Protein AF-A0AAD9NU02-F1 (afdb_monomer)

Foldseek 3Di:
DDDDDDDDDDPDDDDDDDDDDPDPPPPDDDDDDDDPPVQLVVLVVVCVVVVDNVSNVVVVVQVVVQVVQVVVVHDGDDDDDDDPPPPVQDPVRVVVVVVVVVVVVVVVVVVVVVVVVVVVVVVVVVVVVVVVVVVVVVVVVVVVVVVVVVVVVVVVVVVCPPPPDDDDDDDDDDDDDDDD

Mean predicted aligned error: 19.7 Å

Organism: Ridgeia piscesae (NCBI:txid27915)

pLDDT: mean 77.01, std 21.04, range [38.38, 98.69]

Structure (mmCIF, N/CA/C/O backbone):
data_AF-A0AAD9NU02-F1
#
_entry.id   AF-A0AAD9NU02-F1
#
loop_
_atom_site.group_PDB
_atom_site.id
_atom_site.type_symbol
_atom_site.label_atom_id
_atom_site.label_alt_id
_atom_site.label_comp_id
_atom_site.label_asym_id
_atom_site.label_entity_id
_atom_site.label_seq_id
_atom_site.pdbx_PDB_ins_code
_atom_site.Cartn_x
_atom_site.Cartn_y
_atom_site.Cartn_z
_atom_site.occupancy
_atom_site.B_iso_or_equiv
_atom_site.auth_seq_id
_atom_site.auth_comp_id
_atom_site.auth_asym_id
_atom_site.auth_atom_id
_atom_site.pdbx_PDB_model_num
ATOM 1 N N . MET A 1 1 ? -16.991 8.300 -16.021 1.00 41.41 1 MET A N 1
ATOM 2 C CA . MET A 1 1 ? -16.463 7.025 -16.552 1.00 41.41 1 MET A CA 1
ATOM 3 C C . MET A 1 1 ? -15.824 6.277 -15.395 1.00 41.41 1 MET A C 1
ATOM 5 O O . MET A 1 1 ? -14.759 6.660 -14.937 1.00 41.41 1 MET A O 1
ATOM 9 N N . THR A 1 2 ? -16.544 5.310 -14.834 1.00 51.12 2 THR A N 1
ATOM 10 C CA . THR A 1 2 ? -16.116 4.465 -13.713 1.00 51.12 2 THR A CA 1
ATOM 11 C C . THR A 1 2 ? -15.284 3.301 -14.244 1.00 51.12 2 THR A C 1
ATOM 13 O O . THR A 1 2 ? -15.766 2.573 -15.110 1.00 51.12 2 THR A O 1
ATOM 16 N N . ARG A 1 3 ? -14.073 3.087 -13.724 1.00 46.34 3 ARG A N 1
ATOM 17 C CA . ARG A 1 3 ? -13.358 1.816 -13.900 1.00 46.34 3 ARG A CA 1
ATOM 18 C C . ARG A 1 3 ? -13.084 1.198 -12.538 1.00 46.34 3 ARG A C 1
ATOM 20 O O . ARG A 1 3 ? -12.244 1.655 -11.773 1.00 46.34 3 ARG A O 1
ATOM 27 N N . SER A 1 4 ? -13.920 0.213 -12.243 1.00 46.41 4 SER A N 1
ATOM 28 C CA . SER A 1 4 ? -13.813 -0.727 -11.143 1.00 46.41 4 SER A CA 1
ATOM 29 C C . SER A 1 4 ? -12.949 -1.892 -11.607 1.00 46.41 4 SER A C 1
ATOM 31 O O . SER A 1 4 ? -13.412 -2.669 -12.433 1.00 46.41 4 SER A O 1
ATOM 33 N N . ASP A 1 5 ? -11.753 -2.050 -11.048 1.00 49.41 5 ASP A N 1
ATOM 34 C CA . ASP A 1 5 ? -10.953 -3.260 -11.250 1.00 49.41 5 ASP A CA 1
ATOM 35 C C . ASP A 1 5 ? -10.937 -4.060 -9.947 1.00 49.41 5 ASP A C 1
ATOM 37 O O . ASP A 1 5 ? -10.098 -3.887 -9.064 1.00 49.41 5 ASP A O 1
ATOM 41 N N . ASN A 1 6 ? -11.945 -4.921 -9.818 1.00 50.88 6 ASN A N 1
ATOM 42 C CA . ASN A 1 6 ? -12.103 -5.862 -8.719 1.00 50.88 6 ASN A CA 1
ATOM 43 C C . ASN A 1 6 ? -11.302 -7.128 -9.069 1.00 50.88 6 ASN A C 1
ATOM 45 O O . ASN A 1 6 ? -11.782 -7.982 -9.814 1.00 50.88 6 ASN A O 1
ATOM 49 N N . ARG A 1 7 ? -10.056 -7.244 -8.590 1.00 53.56 7 ARG A N 1
ATOM 50 C CA . ARG A 1 7 ? -9.269 -8.477 -8.762 1.00 53.56 7 ARG A CA 1
ATOM 51 C C . ARG A 1 7 ? -9.708 -9.509 -7.724 1.00 53.56 7 ARG A C 1
ATOM 53 O O . ARG A 1 7 ? -9.378 -9.399 -6.546 1.00 53.56 7 ARG A O 1
ATOM 60 N N . THR A 1 8 ? -10.470 -10.493 -8.188 1.00 53.56 8 THR A N 1
ATOM 61 C CA . THR A 1 8 ? -10.835 -11.720 -7.471 1.00 53.56 8 THR A CA 1
ATOM 62 C C . THR A 1 8 ? -9.570 -12.446 -7.010 1.00 53.56 8 THR A C 1
ATOM 64 O O . THR A 1 8 ? -8.709 -12.765 -7.825 1.00 53.56 8 THR A O 1
ATOM 67 N N . ILE A 1 9 ? -9.438 -12.686 -5.704 1.00 50.09 9 ILE A N 1
ATOM 68 C CA . ILE A 1 9 ? -8.360 -13.511 -5.148 1.00 50.09 9 ILE A CA 1
ATOM 69 C C . ILE A 1 9 ? -8.818 -14.969 -5.226 1.00 50.09 9 ILE A C 1
ATOM 71 O O . ILE A 1 9 ? -9.724 -15.377 -4.498 1.00 50.09 9 ILE A O 1
ATOM 75 N N . ASP A 1 10 ? -8.201 -15.743 -6.118 1.00 46.47 10 ASP A N 1
ATOM 76 C CA . ASP A 1 10 ? -8.411 -17.186 -6.215 1.00 46.47 10 ASP A CA 1
ATOM 77 C C . ASP A 1 10 ? -7.810 -17.895 -4.994 1.00 46.47 10 ASP A C 1
ATOM 79 O O . ASP A 1 10 ? -6.597 -18.044 -4.849 1.00 46.47 10 ASP A O 1
ATOM 83 N N . HIS A 1 11 ? -8.682 -18.367 -4.106 1.00 44.84 11 HIS A N 1
ATOM 84 C CA . HIS A 1 11 ? -8.329 -19.276 -3.021 1.00 44.84 11 HIS A CA 1
ATOM 85 C C . HIS A 1 11 ? -8.358 -20.719 -3.526 1.00 44.84 11 HIS A C 1
ATOM 87 O O . HIS A 1 11 ? -9.293 -21.470 -3.244 1.00 44.84 11 HIS A O 1
ATOM 93 N N . ARG A 1 12 ? -7.336 -21.138 -4.275 1.00 51.84 12 ARG A N 1
ATOM 94 C CA . ARG A 1 12 ? -7.147 -22.561 -4.562 1.00 51.84 12 ARG A CA 1
ATOM 95 C C . ARG A 1 12 ? -5.692 -22.968 -4.402 1.00 51.84 12 ARG A C 1
ATOM 97 O O . ARG A 1 12 ? -4.798 -22.340 -4.949 1.00 51.84 12 ARG A O 1
ATOM 104 N N . SER A 1 13 ? -5.529 -24.095 -3.714 1.00 46.97 13 SER A N 1
ATOM 105 C CA . SER A 1 13 ? -4.309 -24.887 -3.558 1.00 46.97 13 SER A CA 1
ATOM 106 C C . SER A 1 13 ? -3.450 -24.575 -2.330 1.00 46.97 13 SER A C 1
ATOM 108 O O . SER A 1 13 ? -2.435 -23.893 -2.401 1.00 46.97 13 SER A O 1
ATOM 110 N N . ILE A 1 14 ? -3.837 -25.170 -1.199 1.00 46.00 14 ILE A N 1
ATOM 111 C CA . ILE A 1 14 ? -2.867 -25.734 -0.254 1.00 46.00 14 ILE A CA 1
ATOM 112 C C . ILE A 1 14 ? -3.375 -27.138 0.083 1.00 46.00 14 ILE A C 1
ATOM 114 O O . ILE A 1 14 ? -4.104 -27.341 1.051 1.00 46.00 14 ILE A O 1
ATOM 118 N N . ALA A 1 15 ? -3.081 -28.087 -0.801 1.00 41.94 15 ALA A N 1
ATOM 119 C CA . ALA A 1 15 ? -3.119 -29.501 -0.471 1.00 41.94 15 ALA A CA 1
ATOM 120 C C . ALA A 1 15 ? -1.699 -29.924 -0.075 1.00 41.94 15 ALA A C 1
ATOM 122 O O . ALA A 1 15 ? -0.755 -29.529 -0.754 1.00 41.94 15 ALA A O 1
ATOM 123 N N . GLU A 1 16 ? -1.622 -30.746 0.981 1.00 43.62 16 GLU A N 1
ATOM 124 C CA . GLU A 1 16 ? -0.525 -31.681 1.294 1.00 43.62 16 GLU A CA 1
ATOM 125 C C . GLU A 1 16 ? 0.775 -31.040 1.833 1.00 43.62 16 GLU A C 1
ATOM 127 O O . GLU A 1 16 ? 1.305 -30.095 1.274 1.00 43.62 16 GLU A O 1
ATOM 132 N N . THR A 1 17 ? 1.379 -31.436 2.955 1.00 48.28 17 THR A N 1
ATOM 133 C CA . THR A 1 17 ? 1.273 -32.599 3.851 1.00 48.28 17 THR A CA 1
ATOM 134 C C . THR A 1 17 ? 1.882 -32.216 5.203 1.00 48.28 17 THR A C 1
ATOM 136 O O . THR A 1 17 ? 2.882 -31.500 5.248 1.00 48.28 17 THR A O 1
ATOM 139 N N . GLY A 1 18 ? 1.350 -32.747 6.301 1.00 38.81 18 GLY A N 1
ATOM 140 C CA . GLY A 1 18 ? 1.992 -32.642 7.608 1.00 38.81 18 GLY A CA 1
ATOM 141 C C . GLY A 1 18 ? 1.170 -33.335 8.680 1.00 38.81 18 GLY A C 1
ATOM 142 O O . GLY A 1 18 ? 0.299 -32.715 9.277 1.00 38.81 18 GLY A O 1
ATOM 143 N N . ASP A 1 19 ? 1.433 -34.627 8.849 1.00 43.66 19 ASP A N 1
ATOM 144 C CA . ASP A 1 19 ? 1.020 -35.533 9.924 1.00 43.66 19 ASP A CA 1
ATOM 145 C C . ASP A 1 19 ? 0.442 -34.858 11.182 1.00 43.66 19 ASP A C 1
ATOM 147 O O . ASP A 1 19 ? 1.150 -34.537 12.139 1.00 43.66 19 ASP A O 1
ATOM 151 N N . ILE A 1 20 ? -0.883 -34.695 11.226 1.00 45.12 20 ILE A N 1
ATOM 152 C CA . ILE A 1 20 ? -1.596 -34.432 12.477 1.00 45.12 20 ILE A CA 1
ATOM 153 C C . ILE A 1 20 ? -2.169 -35.765 12.921 1.00 45.12 20 ILE A C 1
ATOM 155 O O . ILE A 1 20 ? -3.187 -36.218 12.405 1.00 45.12 20 ILE A O 1
ATOM 159 N N . ALA A 1 21 ? -1.478 -36.383 13.879 1.00 38.47 21 ALA A N 1
ATOM 160 C CA . ALA A 1 21 ? -1.897 -37.585 14.577 1.00 38.47 21 ALA A CA 1
ATOM 161 C C . ALA A 1 21 ? -3.405 -37.551 14.889 1.00 38.47 21 ALA A C 1
ATOM 163 O O . ALA A 1 21 ? -3.883 -36.857 15.793 1.00 38.47 21 ALA A O 1
ATOM 164 N N . THR A 1 22 ? -4.155 -38.322 14.110 1.00 50.72 22 THR A N 1
ATOM 165 C CA . THR A 1 22 ? -5.550 -38.659 14.348 1.00 50.72 22 THR A CA 1
ATOM 166 C C . THR A 1 22 ? -5.623 -39.531 15.594 1.00 50.72 22 THR A C 1
ATOM 168 O O . THR A 1 22 ? -5.359 -40.724 15.524 1.00 50.72 22 THR A O 1
ATOM 171 N N . SER A 1 23 ? -5.921 -38.931 16.743 1.00 46.53 23 SER A N 1
ATOM 172 C CA . SER A 1 23 ? -6.768 -39.501 17.806 1.00 46.53 23 SER A CA 1
ATOM 173 C C . SER A 1 23 ? -6.650 -38.615 19.050 1.00 46.53 23 SER A C 1
ATOM 175 O O . SER A 1 23 ? -5.850 -38.835 19.958 1.00 46.53 23 SER A O 1
ATOM 177 N N . ARG A 1 24 ? -7.431 -37.531 19.079 1.00 44.41 24 ARG A N 1
ATOM 178 C CA . ARG A 1 24 ? -7.738 -36.801 20.325 1.00 44.41 24 ARG A CA 1
ATOM 179 C C . ARG A 1 24 ? -9.247 -36.694 20.578 1.00 44.41 24 ARG A C 1
ATOM 181 O O . ARG A 1 24 ? -9.653 -36.179 21.616 1.00 44.41 24 ARG A O 1
ATOM 188 N N . TYR A 1 25 ? -10.067 -37.192 19.651 1.00 40.50 25 TYR A N 1
ATOM 189 C CA . TYR A 1 25 ? -11.526 -37.164 19.752 1.00 40.50 25 TYR A CA 1
ATOM 190 C C . TYR A 1 25 ? -12.135 -38.471 20.273 1.00 40.50 25 TYR A C 1
ATOM 192 O O . TYR A 1 25 ? -13.297 -38.461 20.662 1.00 40.50 25 TYR A O 1
ATOM 200 N N . ASP A 1 26 ? -11.346 -39.534 20.449 1.00 44.22 26 ASP A N 1
ATOM 201 C CA . ASP A 1 26 ? -11.793 -40.761 21.123 1.00 44.22 26 ASP A CA 1
ATOM 202 C C . ASP A 1 26 ? -11.611 -40.661 22.642 1.00 44.22 26 ASP A C 1
ATOM 204 O O . ASP A 1 26 ? -10.984 -41.503 23.285 1.00 44.22 26 ASP A O 1
ATOM 208 N N . ARG A 1 27 ? -12.139 -39.592 23.248 1.00 46.38 27 ARG A N 1
ATOM 209 C CA . ARG A 1 27 ? -12.317 -39.563 24.702 1.00 46.38 27 ARG A CA 1
ATOM 210 C C . ARG A 1 27 ? -13.761 -39.971 24.993 1.00 46.38 27 ARG A C 1
ATOM 212 O O . ARG A 1 27 ? -14.657 -39.211 24.628 1.00 46.38 27 ARG A O 1
ATOM 219 N N . PRO A 1 28 ? -14.011 -41.132 25.627 1.00 41.56 28 PRO A N 1
ATOM 220 C CA . PRO A 1 28 ? -15.365 -41.613 25.861 1.00 41.56 28 PRO A CA 1
ATOM 221 C C . PRO A 1 28 ? -16.140 -40.580 26.680 1.00 41.56 28 PRO A C 1
ATOM 223 O O . PRO A 1 28 ? -15.694 -40.144 27.747 1.00 41.56 28 PRO A O 1
ATOM 226 N N . MET A 1 29 ? -17.282 -40.157 26.135 1.00 40.91 29 MET A N 1
ATOM 227 C CA . MET A 1 29 ? -18.234 -39.282 26.805 1.00 40.91 29 MET A CA 1
ATOM 228 C C . MET A 1 29 ? -18.724 -40.006 28.054 1.00 40.91 29 MET A C 1
ATOM 230 O O . MET A 1 29 ? -19.550 -40.913 27.978 1.00 40.91 29 MET A O 1
ATOM 234 N N . ALA A 1 30 ? -18.171 -39.627 29.206 1.00 40.62 30 ALA A N 1
ATOM 235 C CA . ALA A 1 30 ? -18.697 -40.046 30.489 1.00 40.62 30 ALA A CA 1
ATOM 236 C C . ALA A 1 30 ? -20.182 -39.668 30.529 1.00 40.62 30 ALA A C 1
ATOM 238 O O . ALA A 1 30 ? -20.551 -38.510 30.328 1.00 40.62 30 ALA A O 1
ATOM 239 N N . SER A 1 31 ? -21.009 -40.685 30.736 1.00 43.72 31 SER A N 1
ATOM 240 C CA . SER A 1 31 ? -22.457 -40.641 30.861 1.00 43.72 31 SER A CA 1
ATOM 241 C C . SER A 1 31 ? -22.900 -39.561 31.852 1.00 43.72 31 SER A C 1
ATOM 243 O O . SER A 1 31 ? -22.919 -39.778 33.062 1.00 43.72 31 SER A O 1
ATOM 245 N N . GLY A 1 32 ? -23.260 -38.391 31.331 1.00 39.59 32 GLY A N 1
ATOM 246 C CA . GLY A 1 32 ? -23.859 -37.295 32.078 1.00 39.59 32 GLY A CA 1
ATOM 247 C C . GLY A 1 32 ? -25.094 -36.812 31.335 1.00 39.59 32 GLY A C 1
ATOM 248 O O . GLY A 1 32 ? -24.966 -36.102 30.348 1.00 39.59 32 GLY A O 1
ATOM 249 N N . SER A 1 33 ? -26.263 -37.277 31.786 1.00 38.38 33 SER A N 1
ATOM 250 C CA . SER A 1 33 ? -27.626 -36.804 31.483 1.00 38.38 33 SER A CA 1
ATOM 251 C C . SER A 1 33 ? -27.729 -35.730 30.384 1.00 38.38 33 SER A C 1
ATOM 253 O O . SER A 1 33 ? -27.577 -34.536 30.639 1.00 38.38 33 SER A O 1
ATOM 255 N N . GLY A 1 34 ? -28.025 -36.168 29.159 1.00 42.84 34 GLY A N 1
ATOM 256 C CA . GLY A 1 34 ? -28.280 -35.309 28.005 1.00 42.84 34 GLY A CA 1
ATOM 257 C C . GLY A 1 34 ? -29.574 -34.508 28.136 1.00 42.84 34 GLY A C 1
ATOM 258 O O . GLY A 1 34 ? -30.584 -34.844 27.524 1.00 42.84 34 GLY A O 1
ATOM 259 N N . ARG A 1 35 ? -29.541 -33.414 28.896 1.00 51.88 35 ARG A N 1
ATOM 260 C CA . ARG A 1 35 ? -30.442 -32.282 28.670 1.00 51.88 35 ARG A CA 1
ATOM 261 C C . ARG A 1 35 ? -29.693 -31.286 27.797 1.00 51.88 35 ARG A C 1
ATOM 263 O O . ARG A 1 35 ? -28.815 -30.589 28.290 1.00 51.88 35 ARG A O 1
ATOM 270 N N . MET A 1 36 ? -30.021 -31.238 26.505 1.00 53.78 36 MET A N 1
ATOM 271 C CA . MET A 1 36 ? -29.683 -30.065 25.695 1.00 53.78 36 MET A CA 1
ATOM 272 C C . MET A 1 36 ? -30.220 -28.842 26.443 1.00 53.78 36 MET A C 1
ATOM 274 O O . MET A 1 36 ? -31.396 -28.831 26.815 1.00 53.78 36 MET A O 1
ATOM 278 N N . ASP A 1 37 ? -29.358 -27.867 26.740 1.00 69.56 37 ASP A N 1
ATOM 279 C CA . ASP A 1 37 ? -29.777 -26.651 27.434 1.00 69.56 37 ASP A CA 1
ATOM 280 C C . ASP A 1 37 ? -30.891 -26.003 26.600 1.00 69.56 37 ASP A C 1
ATOM 282 O O . ASP A 1 37 ? -30.697 -25.681 25.424 1.00 69.56 37 ASP A O 1
ATOM 286 N N . ALA A 1 38 ? -32.082 -25.855 27.185 1.00 79.56 38 ALA A N 1
ATOM 287 C CA . ALA A 1 38 ? -33.247 -25.304 26.501 1.00 79.56 38 ALA A CA 1
ATOM 288 C C . ALA A 1 38 ? -32.949 -23.924 25.886 1.00 79.56 38 ALA A C 1
ATOM 290 O O . ALA A 1 38 ? -33.536 -23.559 24.866 1.00 79.56 38 ALA A O 1
ATOM 291 N N . LYS A 1 39 ? -31.993 -23.179 26.459 1.00 82.75 39 LYS A N 1
ATOM 292 C CA . LYS A 1 39 ? -31.520 -21.901 25.917 1.00 82.75 39 LYS A CA 1
ATOM 293 C C . LYS A 1 39 ? -30.720 -22.062 24.634 1.00 82.75 39 LYS A C 1
ATOM 295 O O . LYS A 1 39 ? -30.921 -21.279 23.711 1.00 82.75 39 LYS A O 1
ATOM 300 N N . LEU A 1 40 ? -29.864 -23.078 24.548 1.00 87.06 40 LEU A N 1
ATOM 301 C CA . LEU A 1 40 ? -29.097 -23.373 23.340 1.00 87.06 40 LEU A CA 1
ATOM 302 C C . LEU A 1 40 ? -30.024 -23.823 22.203 1.00 87.06 40 LEU A C 1
ATOM 304 O O . LEU A 1 40 ? -29.892 -23.348 21.077 1.00 87.06 40 LEU A O 1
ATOM 308 N N . ALA A 1 41 ? -31.019 -24.662 22.509 1.00 85.88 41 ALA A N 1
ATOM 309 C CA . ALA A 1 41 ? -32.034 -25.074 21.539 1.00 85.88 41 ALA A CA 1
ATOM 310 C C . ALA A 1 41 ? -32.861 -23.879 21.029 1.00 85.88 41 ALA A C 1
ATOM 312 O O . ALA A 1 41 ? -33.047 -23.711 19.825 1.00 85.88 41 ALA A O 1
ATOM 313 N N . TYR A 1 42 ? -33.302 -23.002 21.935 1.00 87.38 42 TYR A N 1
ATOM 314 C CA . TYR A 1 42 ? -34.009 -21.772 21.576 1.00 87.38 42 TYR A CA 1
ATOM 315 C C . TYR A 1 42 ? -33.143 -20.822 20.730 1.00 87.38 42 TYR A C 1
ATOM 317 O O . TYR A 1 42 ? -33.604 -20.288 19.719 1.00 87.38 42 TYR A O 1
ATOM 325 N N . ALA A 1 43 ? -31.871 -20.644 21.096 1.00 88.38 43 ALA A N 1
ATOM 326 C CA . ALA A 1 43 ? -30.915 -19.850 20.331 1.00 88.38 43 ALA A CA 1
ATOM 327 C C . ALA A 1 43 ? -30.691 -20.416 18.921 1.00 88.38 43 ALA A C 1
ATOM 329 O O . ALA A 1 43 ? -30.568 -19.641 17.972 1.00 88.38 43 ALA A O 1
ATOM 330 N N . ALA A 1 44 ? -30.687 -21.745 18.774 1.00 89.00 44 ALA A N 1
ATOM 331 C CA . ALA A 1 44 ? -30.555 -22.412 17.485 1.00 89.00 44 ALA A CA 1
ATOM 332 C C . ALA A 1 44 ? -31.757 -22.158 16.571 1.00 89.00 44 ALA A C 1
ATOM 334 O O . ALA A 1 44 ? -31.578 -21.752 15.424 1.00 89.00 44 ALA A O 1
ATOM 335 N N . VAL A 1 45 ? -32.977 -22.310 17.095 1.00 90.00 45 VAL A N 1
ATOM 336 C CA . VAL A 1 45 ? -34.210 -22.013 16.347 1.00 90.00 45 VAL A CA 1
ATOM 337 C C . VAL A 1 45 ? -34.224 -20.558 15.875 1.00 90.00 45 VAL A C 1
ATOM 339 O O . VAL A 1 45 ? -34.517 -20.285 14.713 1.00 90.00 45 VAL A O 1
ATOM 342 N N . ARG A 1 46 ? -33.839 -19.621 16.746 1.00 89.00 46 ARG A N 1
ATOM 343 C CA . ARG A 1 46 ? -33.805 -18.196 16.408 1.00 89.00 46 ARG A CA 1
ATOM 344 C C . ARG A 1 46 ? -32.735 -17.849 15.373 1.00 89.00 46 ARG A C 1
ATOM 346 O O . ARG A 1 46 ? -32.990 -17.057 14.474 1.00 89.00 46 ARG A O 1
ATOM 353 N N . ALA A 1 47 ? -31.548 -18.439 15.468 1.00 91.06 47 ALA A N 1
ATOM 354 C CA . ALA A 1 47 ? -30.481 -18.200 14.499 1.00 91.06 47 ALA A CA 1
ATOM 355 C C . ALA A 1 47 ? -30.834 -18.712 13.095 1.00 91.06 47 ALA A C 1
ATOM 357 O O . ALA A 1 47 ? -30.436 -18.091 12.113 1.00 91.06 47 ALA A O 1
ATOM 358 N N . LEU A 1 48 ? -31.605 -19.803 12.999 1.00 89.00 48 LEU A N 1
ATOM 359 C CA . LEU A 1 48 ? -32.141 -20.291 11.725 1.00 89.00 48 LEU A CA 1
ATOM 360 C C . LEU A 1 48 ? -33.176 -19.330 11.122 1.00 89.00 48 LEU A C 1
ATOM 362 O O . LEU A 1 48 ? -33.228 -19.193 9.905 1.00 89.00 48 LEU A O 1
ATOM 366 N N . GLN A 1 49 ? -33.975 -18.657 11.956 1.00 89.94 49 GLN A N 1
ATOM 367 C CA . GLN A 1 49 ? -34.964 -17.667 11.510 1.00 89.94 49 GLN A CA 1
ATOM 368 C C . GLN A 1 49 ? -34.315 -16.339 11.095 1.00 89.94 49 GLN A C 1
ATOM 370 O O . GLN A 1 49 ? -34.600 -15.822 10.019 1.00 89.94 49 GLN A O 1
ATOM 375 N N . ASP A 1 50 ? -33.428 -15.802 11.935 1.00 89.69 50 ASP A N 1
ATOM 376 C CA . ASP A 1 50 ? -32.863 -14.456 11.783 1.00 89.69 50 ASP A CA 1
ATOM 377 C C . ASP A 1 50 ? -31.571 -14.438 10.932 1.00 89.69 50 ASP A C 1
ATOM 379 O O . ASP A 1 50 ? -31.027 -13.370 10.649 1.00 89.69 50 ASP A O 1
ATOM 383 N N . GLY A 1 51 ? -31.003 -15.607 10.599 1.00 89.75 51 GLY A N 1
ATOM 384 C CA . GLY A 1 51 ? -29.682 -15.739 9.959 1.00 89.75 51 GLY A CA 1
ATOM 385 C C . GLY A 1 51 ? -28.513 -15.260 10.834 1.00 89.75 51 GLY A C 1
ATOM 386 O O . GLY A 1 51 ? -27.372 -15.173 10.382 1.00 89.75 51 GLY A O 1
ATOM 387 N N . ASN A 1 52 ? -28.783 -14.925 12.098 1.00 91.00 52 ASN A N 1
ATOM 388 C CA . ASN A 1 52 ? -27.813 -14.381 13.035 1.00 91.00 52 ASN A CA 1
ATOM 389 C C . ASN A 1 52 ? -27.335 -15.462 14.007 1.00 91.00 52 ASN A C 1
ATOM 391 O O . ASN A 1 52 ? -28.063 -15.865 14.911 1.00 91.00 52 ASN A O 1
ATOM 395 N N . LEU A 1 53 ? -26.074 -15.873 13.867 1.00 91.69 53 LEU A N 1
ATOM 396 C CA . LEU A 1 53 ? -25.472 -16.948 14.660 1.00 91.69 53 LEU A CA 1
ATOM 397 C C . LEU A 1 53 ? -25.038 -16.525 16.077 1.00 91.69 53 LEU A C 1
ATOM 399 O O . LEU A 1 53 ? -24.751 -17.366 16.929 1.00 91.69 53 LEU A O 1
ATOM 403 N N . THR A 1 54 ? -25.001 -15.221 16.358 1.00 91.81 54 THR A N 1
ATOM 404 C CA . THR A 1 54 ? -24.506 -14.665 17.630 1.00 91.81 54 THR A CA 1
ATOM 405 C C . THR A 1 54 ? -25.157 -15.278 18.885 1.00 91.81 54 THR A C 1
ATOM 407 O O . THR A 1 54 ? -24.430 -15.514 19.852 1.00 91.81 54 THR A O 1
ATOM 410 N N . PRO A 1 55 ? -26.478 -15.557 18.929 1.00 89.94 55 PRO A N 1
ATOM 411 C CA . PRO A 1 55 ? -27.114 -16.196 20.081 1.00 89.94 55 PRO A CA 1
ATOM 412 C C . PRO A 1 55 ? -26.557 -17.595 20.369 1.00 89.94 55 PRO A C 1
ATOM 414 O O . PRO A 1 55 ? -26.264 -17.895 21.523 1.00 89.94 55 PRO A O 1
ATOM 417 N N . ILE A 1 56 ? -26.338 -18.415 19.332 1.00 92.38 56 ILE A N 1
ATOM 418 C CA . ILE A 1 56 ? -25.771 -19.765 19.487 1.00 92.38 56 ILE A CA 1
ATOM 419 C C . ILE A 1 56 ? -24.348 -19.673 20.028 1.00 92.38 56 ILE A C 1
ATOM 421 O O . ILE A 1 56 ? -24.015 -20.325 21.011 1.00 92.38 56 ILE A O 1
ATOM 425 N N . ILE A 1 57 ? -23.518 -18.815 19.425 1.00 92.56 57 ILE A N 1
ATOM 426 C CA . ILE A 1 57 ? -22.111 -18.658 19.822 1.00 92.56 57 ILE A CA 1
ATOM 427 C C . ILE A 1 57 ? -22.003 -18.259 21.299 1.00 92.56 57 ILE A C 1
ATOM 429 O O . ILE A 1 57 ? -21.124 -18.744 22.012 1.00 92.56 57 ILE A O 1
ATOM 433 N N . LYS A 1 58 ? -22.899 -17.387 21.777 1.00 89.44 58 LYS A N 1
ATOM 434 C CA . LYS A 1 58 ? -22.928 -16.967 23.183 1.00 89.44 58 LYS A CA 1
ATOM 435 C C . LYS A 1 58 ? -23.265 -18.121 24.126 1.00 89.44 58 LYS A C 1
ATOM 437 O O . LYS A 1 58 ? -22.578 -18.267 25.136 1.00 89.44 58 LYS A O 1
ATOM 442 N N . GLU A 1 59 ? -24.276 -18.927 23.810 1.00 89.75 59 GLU A N 1
ATOM 443 C CA . GLU A 1 59 ? -24.664 -20.067 24.652 1.00 89.75 59 GLU A CA 1
ATOM 444 C C . GLU A 1 59 ? -23.607 -21.185 24.628 1.00 89.75 59 GLU A C 1
ATOM 446 O O . GLU A 1 59 ? -23.218 -21.684 25.683 1.00 89.75 59 GLU A O 1
ATOM 451 N N . GLU A 1 60 ? -23.030 -21.495 23.465 1.00 89.94 60 GLU A N 1
ATOM 452 C CA . GLU A 1 60 ? -21.909 -22.441 23.330 1.00 89.94 60 GLU A CA 1
ATOM 453 C C . GLU A 1 60 ? -20.696 -22.023 24.173 1.00 89.94 60 GLU A C 1
ATOM 455 O O . GLU A 1 60 ? -20.107 -22.813 24.926 1.00 89.94 60 GLU A O 1
ATOM 460 N N . LEU A 1 61 ? -20.328 -20.741 24.094 1.00 91.50 61 LEU A N 1
ATOM 461 C CA . LEU A 1 61 ? -19.227 -20.196 24.878 1.00 91.50 61 LEU A CA 1
ATOM 462 C C . LEU A 1 61 ? -19.541 -20.235 26.380 1.00 91.50 61 LEU A C 1
ATOM 464 O O . LEU A 1 61 ? -18.673 -20.606 27.174 1.00 91.50 61 LEU A O 1
ATOM 468 N N . ARG A 1 62 ? -20.778 -19.903 26.775 1.00 89.12 62 ARG A N 1
ATOM 469 C CA . ARG A 1 62 ? -21.248 -19.974 28.165 1.00 89.12 62 ARG A CA 1
ATOM 470 C C . ARG A 1 62 ? -21.110 -21.394 28.720 1.00 89.12 62 ARG A C 1
ATOM 472 O O . ARG A 1 62 ? -20.470 -21.567 29.760 1.00 89.12 62 ARG A O 1
ATOM 479 N N . LEU A 1 63 ? -21.629 -22.399 28.014 1.00 87.81 63 LEU A N 1
ATOM 480 C CA . LEU A 1 63 ? -21.557 -23.809 28.415 1.00 87.81 63 LEU A CA 1
ATOM 481 C C . LEU A 1 63 ? -20.114 -24.310 28.497 1.00 87.81 63 LEU A C 1
ATOM 483 O O . LEU A 1 63 ? -19.740 -25.013 29.442 1.00 87.81 63 LEU A O 1
ATOM 487 N N . THR A 1 64 ? -19.272 -23.896 27.549 1.00 91.44 64 THR A N 1
ATOM 488 C CA . THR A 1 64 ? -17.843 -24.224 27.545 1.00 91.44 64 THR A CA 1
ATOM 489 C C . THR A 1 64 ? -17.138 -23.669 28.782 1.00 91.44 64 THR A C 1
ATOM 491 O O . THR A 1 64 ? -16.351 -24.370 29.426 1.00 91.44 64 THR A O 1
ATOM 494 N N . ILE A 1 65 ? -17.405 -22.409 29.134 1.00 90.44 65 ILE A N 1
ATOM 495 C CA . ILE A 1 65 ? -16.824 -21.761 30.316 1.00 90.44 65 ILE A CA 1
ATOM 496 C C . ILE A 1 65 ? -17.317 -22.452 31.587 1.00 90.44 65 ILE A C 1
ATOM 498 O O . ILE A 1 65 ? -16.502 -22.830 32.430 1.00 90.44 65 ILE A O 1
ATOM 502 N N . GLN A 1 66 ? -18.623 -22.674 31.709 1.00 87.81 66 GL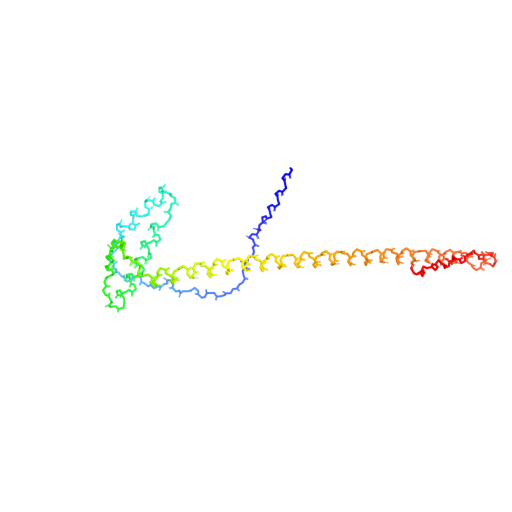N A N 1
ATOM 503 C CA . GLN A 1 66 ? -19.230 -23.324 32.867 1.00 87.81 66 GLN A CA 1
ATOM 504 C C . GLN A 1 66 ? -18.675 -24.735 33.090 1.00 87.81 66 GLN A C 1
ATOM 506 O O . GLN A 1 66 ? -18.234 -25.062 34.192 1.00 87.81 66 GLN A O 1
ATOM 511 N N . SER A 1 67 ? -18.575 -25.532 32.026 1.00 88.75 67 SER A N 1
ATOM 512 C CA . SER A 1 67 ? -17.990 -26.875 32.076 1.00 88.75 67 SER A CA 1
ATOM 513 C C . SER A 1 67 ? -16.536 -26.857 32.552 1.00 88.75 67 SER A C 1
ATOM 515 O O . SER A 1 67 ? -16.111 -27.726 33.314 1.00 88.75 67 SER A O 1
ATOM 517 N N . LYS A 1 68 ? -15.748 -25.860 32.124 1.00 90.81 68 LYS A N 1
ATOM 518 C CA . LYS A 1 68 ? -14.356 -25.690 32.571 1.00 90.81 68 LYS A CA 1
ATOM 519 C C . LYS A 1 68 ? -14.260 -25.280 34.043 1.00 90.81 68 LYS A C 1
ATOM 521 O O . LYS A 1 68 ? -13.310 -25.697 34.698 1.00 90.81 68 LYS A O 1
ATOM 526 N N . ARG A 1 69 ? -15.206 -24.488 34.559 1.00 90.19 69 ARG A N 1
ATOM 527 C CA . ARG A 1 69 ? -15.256 -24.074 35.975 1.00 90.19 69 ARG A CA 1
ATOM 528 C C . ARG A 1 69 ? -15.594 -25.243 36.891 1.00 90.19 69 ARG A C 1
ATOM 530 O O . ARG A 1 69 ? -14.823 -25.526 37.803 1.00 90.19 69 ARG A O 1
ATOM 537 N N . LEU A 1 70 ? -16.648 -25.990 36.567 1.00 89.50 70 LEU A N 1
ATOM 538 C CA . LEU A 1 70 ? -17.073 -27.150 37.357 1.00 89.50 70 LEU A CA 1
ATOM 539 C C . LEU A 1 70 ? -15.992 -28.239 37.397 1.00 89.50 70 LEU A C 1
ATOM 541 O O . LEU A 1 70 ? -15.705 -28.788 38.455 1.00 89.50 70 LEU A O 1
ATOM 545 N N . LYS A 1 71 ? -15.291 -28.488 36.278 1.00 91.06 71 LYS A N 1
ATOM 546 C CA . LYS A 1 71 ? -14.131 -29.405 36.246 1.00 91.06 71 LYS A CA 1
ATOM 547 C C . LYS A 1 71 ? -12.970 -28.967 37.143 1.00 91.06 71 LYS A C 1
ATOM 549 O O . LYS A 1 71 ? -12.165 -29.802 37.534 1.00 91.06 71 LYS A O 1
ATOM 554 N N . LYS A 1 72 ? -12.865 -27.672 37.443 1.00 92.31 72 LYS A N 1
ATOM 555 C CA . LYS A 1 72 ? -11.887 -27.109 38.383 1.00 92.31 72 LYS A CA 1
ATOM 556 C C . LYS A 1 72 ? -12.431 -27.019 39.817 1.00 92.31 72 LYS A C 1
ATOM 558 O O . LYS A 1 72 ? -11.768 -26.420 40.655 1.00 92.31 72 LYS A O 1
ATOM 563 N N . GLY A 1 73 ? -13.619 -27.567 40.091 1.00 90.38 73 GLY A N 1
ATOM 564 C CA . GLY A 1 73 ? -14.282 -27.489 41.396 1.00 90.38 73 GLY A CA 1
ATOM 565 C C . GLY A 1 73 ? -14.803 -26.094 41.748 1.00 90.38 73 GLY A C 1
ATOM 566 O O . GLY A 1 73 ? -15.031 -25.812 42.916 1.00 90.38 73 GLY A O 1
ATOM 567 N N . GLN A 1 74 ? -14.941 -25.204 40.761 1.00 89.75 74 GLN A N 1
ATOM 568 C CA . GLN A 1 74 ? -15.514 -23.873 40.955 1.00 89.75 74 GLN A CA 1
ATOM 569 C C . GLN A 1 74 ? -17.026 -23.908 40.739 1.00 89.75 74 GLN A C 1
ATOM 571 O O . GLN A 1 74 ? -17.504 -24.625 39.857 1.00 89.75 74 GLN A O 1
ATOM 576 N N . ASP A 1 75 ? -17.749 -23.063 41.470 1.00 83.81 75 ASP A N 1
ATOM 577 C CA . ASP A 1 75 ? -19.200 -22.943 41.353 1.00 83.81 75 ASP A CA 1
ATOM 578 C C . ASP A 1 75 ? -19.664 -22.418 39.984 1.00 83.81 75 ASP A C 1
ATOM 580 O O . ASP A 1 75 ? -18.923 -21.791 39.203 1.00 83.81 75 ASP A O 1
ATOM 584 N N . GLU A 1 76 ? -20.946 -22.664 39.710 1.00 83.19 76 GLU A N 1
ATOM 585 C CA . GLU A 1 76 ? -21.638 -22.173 38.526 1.00 83.19 76 GLU A CA 1
ATOM 586 C C . GLU A 1 76 ? -21.520 -20.647 38.396 1.00 83.19 76 GLU A C 1
ATOM 588 O O . GLU A 1 76 ? -21.619 -19.879 39.354 1.00 83.19 76 GLU A O 1
ATOM 593 N N . LEU A 1 77 ? -21.266 -20.194 37.167 1.00 75.00 77 LEU A N 1
ATOM 594 C CA . LEU A 1 77 ? -21.132 -18.779 36.859 1.00 75.00 77 LEU A CA 1
ATOM 595 C C . LEU A 1 77 ? -22.518 -18.112 36.878 1.00 75.00 77 LEU A C 1
ATOM 597 O O . LEU A 1 77 ? -23.216 -18.079 35.864 1.00 75.00 77 LEU A O 1
ATOM 601 N N . SER A 1 78 ? -22.896 -17.547 38.022 1.00 77.62 78 SER A N 1
ATOM 602 C CA . SER A 1 78 ? -24.031 -16.627 38.110 1.00 77.62 78 SER A CA 1
ATOM 603 C C . SER A 1 78 ? -23.612 -15.253 37.583 1.00 77.62 78 SER A C 1
ATOM 605 O O . SER A 1 78 ? -22.806 -14.556 38.199 1.00 77.62 78 SER A O 1
ATOM 607 N N . VAL A 1 79 ? -24.113 -14.879 36.404 1.00 74.00 79 VAL A N 1
ATOM 608 C CA . VAL A 1 79 ? -23.920 -13.536 35.842 1.00 74.00 79 VAL A CA 1
ATOM 609 C C . VAL A 1 79 ? -25.087 -12.672 36.299 1.00 74.00 79 VAL A C 1
ATOM 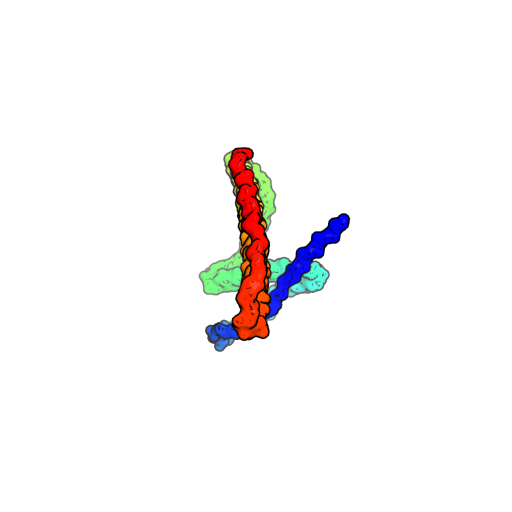611 O O . VAL A 1 79 ? -26.181 -12.757 35.742 1.00 74.00 79 VAL A O 1
ATOM 614 N N . THR A 1 80 ? -24.859 -11.843 37.314 1.00 75.88 80 THR A N 1
ATOM 615 C CA . THR A 1 80 ? -25.780 -10.762 37.658 1.00 75.88 80 THR A CA 1
ATOM 616 C C . THR A 1 80 ? -25.552 -9.612 36.685 1.00 75.88 80 THR A C 1
ATOM 618 O O . THR A 1 80 ? -24.481 -9.008 36.628 1.00 75.88 80 THR A O 1
ATOM 621 N N . PHE A 1 81 ? -26.558 -9.321 35.866 1.00 71.69 81 PHE A N 1
ATOM 622 C CA . PHE A 1 81 ? -26.531 -8.138 35.018 1.00 71.69 81 PHE A CA 1
ATOM 623 C C . PHE A 1 81 ? -26.858 -6.932 35.895 1.00 71.69 81 PHE A C 1
ATOM 625 O O . PHE A 1 81 ? -28.015 -6.695 36.229 1.00 71.69 81 PHE A O 1
ATOM 632 N N . ARG A 1 82 ? -25.826 -6.196 36.311 1.00 75.94 82 ARG A N 1
ATOM 633 C CA . ARG A 1 82 ? -26.015 -4.852 36.858 1.00 75.94 82 ARG A CA 1
ATOM 634 C C . ARG A 1 82 ? -26.379 -3.952 35.682 1.00 75.94 82 ARG A C 1
ATOM 636 O O . ARG A 1 82 ? -25.643 -3.934 34.692 1.00 75.94 82 ARG A O 1
ATOM 643 N N . GLU A 1 83 ? -27.506 -3.247 35.765 1.00 75.00 83 GLU A N 1
ATOM 644 C CA . GLU A 1 83 ? -27.789 -2.179 34.803 1.00 75.00 83 GLU A CA 1
ATOM 645 C C . GLU A 1 83 ? -26.599 -1.211 34.779 1.00 75.00 83 GLU A C 1
ATOM 647 O O . GLU A 1 83 ? -25.990 -0.995 35.836 1.00 75.00 83 GLU A O 1
ATOM 652 N N . PRO A 1 84 ? -26.218 -0.667 33.607 1.00 62.22 84 PRO A N 1
ATOM 653 C CA . PRO A 1 84 ? -25.170 0.335 33.536 1.00 62.22 84 PRO A CA 1
ATOM 654 C C . PRO A 1 84 ? -25.567 1.511 34.430 1.00 62.22 84 PRO A C 1
ATOM 656 O O . PRO A 1 84 ? -26.389 2.339 34.049 1.00 62.22 84 PRO A O 1
ATOM 659 N N . SER A 1 85 ? -25.019 1.571 35.643 1.00 59.91 85 SER A N 1
ATOM 660 C CA . SER A 1 85 ? -25.149 2.762 36.458 1.00 59.91 85 SER A CA 1
ATOM 661 C C . SER A 1 85 ? -24.395 3.858 35.728 1.00 59.91 85 SER A C 1
ATOM 663 O O . SER A 1 85 ? -23.237 3.659 35.350 1.00 59.91 85 SER A O 1
ATOM 665 N N . GLU A 1 86 ? -25.037 5.0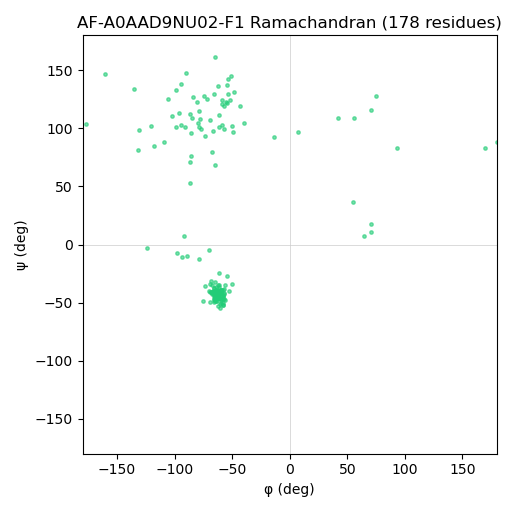08 35.543 1.00 58.72 86 GLU A N 1
ATOM 666 C CA . GLU A 1 86 ? -24.353 6.258 35.230 1.00 58.72 86 GLU A CA 1
ATOM 667 C C . GLU A 1 86 ? -23.476 6.633 36.434 1.00 58.72 86 GLU A C 1
ATOM 669 O O . GLU A 1 86 ? -23.749 7.576 37.174 1.00 58.72 86 GLU A O 1
ATOM 674 N N . GLU A 1 87 ? -22.425 5.853 36.693 1.00 59.03 87 GLU A N 1
ATOM 675 C CA . GLU A 1 87 ? -21.298 6.325 37.473 1.00 59.03 87 GLU A CA 1
ATOM 676 C C . GLU A 1 87 ? -20.794 7.533 36.694 1.00 59.03 87 GLU A C 1
ATOM 678 O O . GLU A 1 87 ? -20.220 7.409 35.608 1.00 59.03 87 GLU A O 1
ATOM 683 N N . ARG A 1 88 ? -21.138 8.722 37.202 1.00 59.91 88 ARG A N 1
ATOM 684 C CA . ARG A 1 88 ? -20.551 9.984 36.776 1.00 59.91 88 ARG A CA 1
ATOM 685 C C . ARG A 1 88 ? -19.052 9.751 36.833 1.00 59.91 88 ARG A C 1
ATOM 687 O O . ARG A 1 88 ? -18.500 9.693 37.929 1.00 59.91 88 ARG A O 1
ATOM 694 N N . LEU A 1 89 ? -18.440 9.530 35.666 1.00 59.34 89 LEU A N 1
ATOM 695 C CA . LEU A 1 89 ? -16.992 9.458 35.520 1.00 59.34 89 LEU A CA 1
ATOM 696 C C . LEU A 1 89 ? -16.453 10.613 36.351 1.00 59.34 89 LEU A C 1
ATOM 698 O O . LEU A 1 89 ? -16.835 11.763 36.110 1.00 59.34 89 LEU A O 1
ATOM 702 N N . THR A 1 90 ? -15.640 10.311 37.358 1.00 73.69 90 THR A N 1
ATOM 703 C CA . THR A 1 90 ? -14.911 11.361 38.062 1.00 73.69 90 THR A CA 1
ATOM 704 C C . THR A 1 90 ? -14.201 12.205 37.007 1.00 73.69 90 THR A C 1
ATOM 706 O O . THR A 1 90 ? -13.810 11.688 35.954 1.00 73.69 90 THR A O 1
ATOM 709 N N . GLU A 1 91 ? -14.083 13.514 37.232 1.00 73.06 91 GLU A N 1
ATOM 710 C CA . GLU A 1 91 ? -13.508 14.433 36.235 1.00 73.06 91 GLU A CA 1
ATOM 711 C C . GLU A 1 91 ? -12.149 13.916 35.708 1.00 73.06 91 GLU A C 1
ATOM 713 O O . GLU A 1 91 ? -11.873 13.970 34.506 1.00 73.06 91 GLU A O 1
ATOM 718 N N . ASP A 1 92 ? -11.383 13.250 36.576 1.00 76.75 92 ASP A N 1
ATOM 719 C CA . ASP A 1 92 ? -10.140 12.542 36.259 1.00 76.75 92 ASP A CA 1
ATOM 720 C C . ASP A 1 92 ? -10.292 11.376 35.262 1.00 76.75 92 ASP A C 1
ATOM 722 O O . ASP A 1 92 ? -9.453 11.184 34.372 1.00 76.75 92 ASP A O 1
ATOM 726 N N . GLU A 1 93 ? -11.343 10.562 35.376 1.00 82.06 93 GLU A N 1
ATOM 727 C CA . GLU A 1 93 ? -11.607 9.460 34.447 1.00 82.06 93 GLU A CA 1
ATOM 728 C C . GLU A 1 93 ? -12.108 9.956 33.090 1.00 82.06 93 GLU A C 1
ATOM 730 O O . GLU A 1 93 ? -11.727 9.402 32.048 1.00 82.06 93 GLU A O 1
ATOM 735 N N . ALA A 1 94 ? -12.908 11.025 33.078 1.00 83.50 94 ALA A N 1
ATOM 736 C CA . ALA A 1 94 ? -13.358 11.674 31.853 1.00 83.50 94 ALA A CA 1
ATOM 737 C C . ALA A 1 94 ? -12.170 12.255 31.065 1.00 83.50 94 ALA A C 1
ATOM 739 O O . ALA A 1 94 ? -12.033 11.987 29.864 1.00 83.50 94 ALA A O 1
ATOM 740 N N . GLU A 1 95 ? -11.254 12.949 31.743 1.00 85.94 95 GLU A N 1
ATOM 741 C CA . GLU A 1 95 ? -10.041 13.504 31.136 1.00 85.94 95 GLU A CA 1
ATOM 742 C C . GLU A 1 95 ? -9.088 12.395 30.653 1.00 85.94 95 GLU A C 1
ATOM 744 O O . GLU A 1 95 ? -8.592 12.431 29.521 1.00 85.94 95 GLU A O 1
ATOM 749 N N . ARG A 1 96 ? -8.902 11.317 31.431 1.00 89.56 96 ARG A N 1
ATOM 750 C CA . ARG A 1 96 ? -8.115 10.148 30.992 1.00 89.56 96 ARG A CA 1
ATOM 751 C C . ARG A 1 96 ? -8.703 9.511 29.730 1.00 89.56 96 ARG A C 1
ATOM 753 O O . ARG A 1 96 ? -7.963 9.118 28.820 1.00 89.56 96 ARG A O 1
ATOM 760 N N . ARG A 1 97 ? -10.032 9.402 29.649 1.00 89.88 97 ARG A N 1
ATOM 761 C CA . ARG A 1 97 ? -10.736 8.875 28.471 1.00 89.88 97 ARG A CA 1
ATOM 762 C C . ARG A 1 97 ? -10.580 9.806 27.270 1.00 89.88 97 ARG A C 1
ATOM 764 O O . ARG A 1 97 ? -10.357 9.312 26.162 1.00 89.88 97 ARG A O 1
ATOM 771 N N . ARG A 1 98 ? -10.645 11.123 27.479 1.00 91.12 98 ARG A N 1
ATOM 772 C CA . ARG A 1 98 ? -10.414 12.133 26.441 1.00 91.12 98 ARG A CA 1
ATOM 773 C C . ARG A 1 98 ? -9.002 12.027 25.863 1.00 91.12 98 ARG A C 1
ATOM 775 O O . ARG A 1 98 ? -8.874 11.833 24.655 1.00 91.12 98 ARG A O 1
ATOM 782 N N . ARG A 1 99 ? -7.966 12.003 26.708 1.00 93.81 99 ARG A N 1
ATOM 783 C CA . ARG A 1 99 ? -6.565 11.829 26.273 1.00 93.81 99 ARG A CA 1
ATOM 784 C C . ARG A 1 99 ? -6.354 10.540 25.486 1.00 93.81 99 ARG A C 1
ATOM 786 O O . ARG A 1 99 ? -5.695 10.543 24.452 1.00 93.81 99 ARG A O 1
ATOM 793 N N . ARG A 1 100 ? -6.953 9.424 25.923 1.00 96.06 100 ARG A N 1
ATOM 794 C CA . ARG A 1 100 ? -6.890 8.154 25.173 1.00 96.06 100 ARG A CA 1
ATOM 795 C C . ARG A 1 100 ? -7.511 8.271 23.780 1.00 96.06 100 ARG A C 1
ATOM 797 O O . ARG A 1 100 ? -6.938 7.746 22.829 1.00 96.06 100 ARG A O 1
ATOM 804 N N . ARG A 1 101 ? -8.653 8.952 23.645 1.00 96.25 101 ARG A N 1
ATOM 805 C CA . ARG A 1 101 ? -9.311 9.182 22.347 1.00 96.25 101 ARG A CA 1
ATOM 806 C C . ARG A 1 101 ? -8.475 10.078 21.441 1.00 96.25 101 ARG A C 1
ATOM 808 O O . ARG A 1 101 ? -8.305 9.745 20.273 1.00 96.25 101 ARG A O 1
ATOM 815 N N . GLU A 1 102 ? -7.931 11.169 21.971 1.00 96.69 102 GLU A N 1
ATOM 816 C CA . GLU A 1 102 ? -7.057 12.078 21.220 1.00 96.69 102 GLU A CA 1
ATOM 817 C C . GLU A 1 102 ? -5.786 11.356 20.747 1.00 96.69 102 GLU A C 1
ATOM 819 O O . GLU A 1 102 ? -5.462 11.388 19.560 1.00 96.69 102 GLU A O 1
ATOM 824 N N . ASN A 1 103 ? -5.146 10.578 21.623 1.00 97.88 103 ASN A N 1
ATOM 825 C CA . ASN A 1 103 ? -3.985 9.764 21.263 1.00 97.88 103 ASN A CA 1
ATOM 826 C C . ASN A 1 103 ? -4.321 8.705 20.208 1.00 97.88 103 ASN A C 1
ATOM 828 O O . ASN A 1 103 ? -3.567 8.521 19.255 1.00 97.88 103 ASN A O 1
ATOM 832 N N . ASN A 1 104 ? -5.459 8.015 20.339 1.00 97.56 104 ASN A N 1
ATOM 833 C CA . ASN A 1 104 ? -5.890 7.033 19.346 1.00 97.56 104 ASN A CA 1
ATOM 834 C C . ASN A 1 104 ? -6.208 7.694 17.994 1.00 97.56 104 ASN A C 1
ATOM 836 O O . ASN A 1 104 ? -5.847 7.149 16.953 1.00 97.56 104 ASN A O 1
ATOM 840 N N . LYS A 1 105 ? -6.794 8.899 18.005 1.00 98.06 105 LYS A N 1
ATOM 841 C CA . LYS A 1 105 ? -7.038 9.704 16.801 1.00 98.06 105 LYS A CA 1
ATOM 842 C C . LYS A 1 105 ? -5.727 10.034 16.085 1.00 98.06 105 LYS A C 1
ATOM 844 O O . LYS A 1 105 ? -5.627 9.805 14.880 1.00 98.06 105 LYS A O 1
ATOM 849 N N . LEU A 1 106 ? -4.715 10.503 16.817 1.00 98.00 106 LEU A N 1
ATOM 850 C CA . LEU A 1 106 ? -3.389 10.793 16.261 1.00 98.00 106 LEU A CA 1
ATOM 851 C C . LEU A 1 106 ? -2.695 9.524 15.750 1.00 98.00 106 LEU A C 1
ATOM 853 O O . LEU A 1 106 ? -2.160 9.513 14.642 1.00 98.00 106 LEU A O 1
ATOM 857 N N . ALA A 1 107 ? -2.755 8.426 16.507 1.00 98.31 107 ALA A N 1
ATOM 858 C CA . ALA A 1 107 ? -2.181 7.147 16.098 1.00 98.31 107 ALA A CA 1
ATOM 859 C C . ALA A 1 107 ? -2.831 6.611 14.811 1.00 98.31 107 ALA A C 1
ATOM 861 O O . ALA A 1 107 ? -2.129 6.159 13.905 1.00 98.31 107 ALA A O 1
ATOM 862 N N . ALA A 1 108 ? -4.158 6.713 14.688 1.00 98.25 108 ALA A N 1
ATOM 863 C CA . ALA A 1 108 ? -4.885 6.315 13.488 1.00 98.25 108 ALA A CA 1
ATOM 864 C C . ALA A 1 108 ? -4.509 7.183 12.277 1.00 98.25 108 ALA A C 1
ATOM 866 O O . ALA A 1 108 ? -4.282 6.646 11.192 1.00 98.25 108 ALA A O 1
ATOM 867 N N . GLN A 1 109 ? -4.390 8.504 12.452 1.00 98.38 109 GLN A N 1
ATOM 868 C CA . GLN A 1 109 ? -3.917 9.404 11.394 1.00 98.38 109 GLN A CA 1
ATOM 869 C C . GLN A 1 109 ? -2.490 9.060 10.957 1.00 98.38 109 GLN A C 1
ATOM 871 O O . GLN A 1 109 ? -2.248 8.919 9.760 1.00 98.38 109 GLN A O 1
ATOM 876 N N . LYS A 1 110 ? -1.572 8.831 11.905 1.00 98.56 110 LYS A N 1
ATOM 877 C CA . LYS A 1 110 ? -0.184 8.445 11.613 1.00 98.56 110 LYS A CA 1
ATOM 878 C C . LYS A 1 110 ? -0.096 7.097 10.898 1.00 98.56 110 LYS A C 1
ATOM 880 O O . LYS A 1 110 ? 0.685 6.952 9.966 1.00 98.56 110 LYS A O 1
ATOM 885 N N . CYS A 1 111 ? -0.916 6.123 11.294 1.00 98.56 111 CYS A N 1
ATOM 886 C CA . CYS A 1 111 ? -0.996 4.823 10.626 1.00 98.56 111 CYS A CA 1
ATOM 887 C C . CYS A 1 111 ? -1.470 4.968 9.171 1.00 98.56 111 CYS A C 1
ATOM 889 O O . CYS A 1 111 ? -0.855 4.421 8.256 1.00 98.56 111 CYS A O 1
ATOM 891 N N . ARG A 1 112 ? -2.521 5.767 8.942 1.00 98.38 112 ARG A N 1
ATOM 892 C CA . ARG A 1 112 ? -3.029 6.063 7.593 1.00 98.38 112 ARG A CA 1
ATOM 893 C C . ARG A 1 112 ? -2.010 6.822 6.744 1.00 98.38 112 ARG A C 1
ATOM 895 O O . ARG A 1 112 ? -1.866 6.490 5.576 1.00 98.38 112 ARG A O 1
ATOM 902 N N . ALA A 1 113 ? -1.313 7.806 7.314 1.00 98.31 113 ALA A N 1
ATOM 903 C CA . ALA A 1 113 ? -0.242 8.535 6.635 1.00 98.31 113 ALA A CA 1
ATOM 904 C C . ALA A 1 113 ? 0.888 7.583 6.230 1.00 98.31 113 ALA A C 1
ATOM 906 O O . ALA A 1 113 ? 1.121 7.408 5.045 1.00 98.31 113 ALA A O 1
ATOM 907 N N . LYS A 1 114 ? 1.443 6.815 7.178 1.00 98.50 114 LYS A N 1
ATOM 908 C CA . LYS A 1 114 ? 2.518 5.850 6.899 1.00 98.50 114 LYS A CA 1
ATOM 909 C C . LYS A 1 114 ? 2.140 4.819 5.830 1.00 98.50 114 LYS A C 1
ATOM 911 O O . LYS A 1 114 ? 2.992 4.380 5.064 1.00 98.50 114 LYS A O 1
ATOM 916 N N . ARG A 1 115 ? 0.871 4.397 5.786 1.00 98.44 115 ARG A N 1
ATOM 917 C CA . ARG A 1 115 ? 0.375 3.496 4.738 1.00 98.44 115 ARG A CA 1
ATOM 918 C C . ARG A 1 115 ? 0.352 4.172 3.364 1.00 98.44 115 ARG A C 1
ATOM 920 O O . ARG A 1 115 ? 0.722 3.511 2.402 1.00 98.44 115 ARG A O 1
ATOM 927 N N . ARG A 1 116 ? -0.071 5.439 3.282 1.00 98.56 116 ARG A N 1
ATOM 928 C CA . ARG A 1 116 ? -0.038 6.224 2.038 1.00 98.56 116 ARG A CA 1
ATOM 929 C C . ARG A 1 116 ? 1.392 6.470 1.582 1.00 98.56 116 ARG A C 1
ATOM 931 O O . ARG A 1 116 ? 1.710 6.085 0.471 1.00 98.56 116 ARG A O 1
ATOM 938 N N . ASP A 1 117 ? 2.264 6.936 2.471 1.00 98.44 117 ASP A N 1
ATOM 939 C CA . ASP A 1 117 ? 3.671 7.195 2.146 1.00 98.44 117 ASP A CA 1
ATOM 940 C C . ASP A 1 117 ? 4.364 5.934 1.603 1.00 98.44 117 ASP A C 1
ATOM 942 O O . ASP A 1 117 ? 5.157 6.000 0.669 1.00 98.44 117 ASP A O 1
ATOM 946 N N . ARG A 1 118 ? 4.040 4.757 2.163 1.00 98.50 118 ARG A N 1
ATOM 947 C CA . ARG A 1 118 ? 4.550 3.473 1.662 1.00 98.50 118 ARG A CA 1
ATOM 948 C C . ARG A 1 118 ? 4.007 3.131 0.274 1.00 98.50 118 ARG A C 1
ATOM 950 O O . ARG A 1 118 ? 4.758 2.591 -0.526 1.00 98.50 118 ARG A O 1
ATOM 957 N N . ALA A 1 119 ? 2.728 3.388 0.011 1.00 98.31 119 ALA A N 1
ATOM 958 C CA . ALA A 1 119 ? 2.143 3.163 -1.309 1.00 98.31 119 ALA A CA 1
ATOM 959 C C . ALA A 1 119 ? 2.777 4.099 -2.349 1.00 98.31 119 ALA A C 1
ATOM 961 O O . ALA A 1 119 ? 3.276 3.621 -3.356 1.00 98.31 119 ALA A O 1
ATOM 962 N N . GLU A 1 120 ? 2.882 5.391 -2.035 1.00 98.50 120 GLU A N 1
ATOM 963 C CA . GLU A 1 120 ? 3.511 6.398 -2.898 1.00 98.50 120 GLU A CA 1
ATOM 964 C C . GLU A 1 120 ? 4.996 6.104 -3.157 1.00 98.50 120 GLU A C 1
ATOM 966 O O . GLU A 1 120 ? 5.514 6.410 -4.226 1.00 98.50 120 GLU A O 1
ATOM 971 N N . ALA A 1 121 ? 5.714 5.544 -2.178 1.00 98.44 121 ALA A N 1
ATOM 972 C CA . ALA A 1 121 ? 7.102 5.129 -2.366 1.00 98.44 121 ALA A CA 1
ATOM 973 C C . ALA A 1 121 ? 7.219 3.942 -3.332 1.00 98.44 121 ALA A C 1
ATOM 975 O O . ALA A 1 121 ? 8.100 3.952 -4.184 1.00 98.44 121 ALA A O 1
ATOM 976 N N . LEU A 1 122 ? 6.328 2.952 -3.211 1.00 98.62 122 LEU A N 1
ATOM 977 C CA . LEU A 1 122 ? 6.294 1.802 -4.116 1.00 98.62 122 LEU A CA 1
ATOM 978 C C . LEU A 1 122 ? 5.890 2.210 -5.535 1.00 98.62 122 LEU A C 1
ATOM 980 O O . LEU A 1 122 ? 6.491 1.730 -6.483 1.00 98.62 122 LEU A O 1
ATOM 984 N N . GLU A 1 123 ? 4.912 3.105 -5.686 1.00 98.44 123 GLU A N 1
ATOM 985 C CA . GLU A 1 123 ? 4.522 3.649 -6.995 1.00 98.44 123 GLU A CA 1
ATOM 986 C C . GLU A 1 123 ? 5.702 4.361 -7.665 1.00 98.44 123 GLU A C 1
ATOM 988 O O . GLU A 1 123 ? 6.048 4.039 -8.795 1.00 98.44 123 GLU A O 1
ATOM 993 N N . ARG A 1 124 ? 6.416 5.223 -6.929 1.00 98.56 124 ARG A N 1
ATOM 994 C CA . ARG A 1 124 ? 7.635 5.868 -7.440 1.00 98.56 124 ARG A CA 1
ATOM 995 C C . ARG A 1 124 ? 8.722 4.871 -7.838 1.00 98.56 124 ARG A C 1
ATOM 997 O O . ARG A 1 124 ? 9.424 5.096 -8.816 1.00 98.56 124 ARG A O 1
ATOM 1004 N N . GLU A 1 125 ? 8.898 3.796 -7.074 1.00 98.56 125 GLU A N 1
ATOM 1005 C CA . GLU A 1 125 ? 9.864 2.743 -7.405 1.00 98.56 125 GLU A CA 1
ATOM 1006 C C . GLU A 1 125 ? 9.475 2.010 -8.694 1.00 98.56 125 GLU A C 1
ATOM 1008 O O . GLU A 1 125 ? 10.338 1.768 -9.536 1.00 98.56 125 GLU A O 1
ATOM 1013 N N . VAL A 1 126 ? 8.183 1.720 -8.882 1.00 98.62 126 VAL A N 1
ATOM 1014 C CA . VAL A 1 126 ? 7.659 1.151 -10.131 1.00 98.62 126 VAL A CA 1
ATOM 1015 C C . VAL A 1 126 ? 7.944 2.084 -11.305 1.00 98.62 126 VAL A C 1
ATOM 1017 O O . VAL A 1 126 ? 8.543 1.633 -12.276 1.00 98.62 126 VAL A O 1
ATOM 1020 N N . ASP A 1 127 ? 7.618 3.373 -11.193 1.00 98.44 127 ASP A N 1
ATOM 1021 C CA . ASP A 1 127 ? 7.839 4.350 -12.269 1.00 98.44 127 ASP A CA 1
ATOM 1022 C C . ASP A 1 127 ? 9.322 4.427 -12.680 1.00 98.44 127 ASP A C 1
ATOM 1024 O O . ASP A 1 127 ? 9.657 4.441 -13.867 1.00 98.44 127 ASP A O 1
ATOM 1028 N N . ILE A 1 128 ? 10.236 4.434 -11.700 1.00 98.56 128 ILE A N 1
ATOM 1029 C CA . ILE A 1 128 ? 11.686 4.447 -11.950 1.00 98.56 128 ILE A CA 1
ATOM 1030 C C . ILE A 1 128 ? 12.120 3.175 -12.681 1.00 98.56 128 ILE A C 1
ATOM 1032 O O . ILE A 1 128 ? 12.848 3.250 -13.673 1.00 98.56 128 ILE A O 1
ATOM 1036 N N . LEU A 1 129 ? 11.686 2.008 -12.199 1.00 98.69 129 LEU A N 1
ATOM 1037 C CA . LEU A 1 129 ? 12.036 0.728 -12.809 1.00 98.69 129 LEU A CA 1
ATOM 1038 C C . LEU A 1 129 ? 11.467 0.603 -14.225 1.00 98.69 129 LEU A C 1
ATOM 1040 O O . LEU A 1 129 ? 12.140 0.059 -15.097 1.00 98.69 129 LEU A O 1
ATOM 1044 N N . GLU A 1 130 ? 10.265 1.116 -14.479 1.00 98.50 130 GLU A N 1
ATOM 1045 C CA . GLU A 1 130 ? 9.668 1.149 -15.814 1.00 98.50 130 GLU A CA 1
ATOM 1046 C C . GLU A 1 130 ? 10.459 2.049 -16.769 1.00 98.50 130 GLU A C 1
ATOM 1048 O O . GLU A 1 130 ? 10.754 1.618 -17.887 1.00 98.50 130 GLU A O 1
ATOM 1053 N N . SER A 1 131 ? 10.877 3.244 -16.327 1.00 98.44 131 SER A N 1
ATOM 1054 C CA . SER A 1 131 ? 11.750 4.130 -17.117 1.00 98.44 131 SER A CA 1
ATOM 1055 C C . SER A 1 131 ? 13.056 3.433 -17.485 1.00 98.44 131 SER A C 1
ATOM 1057 O O . SER A 1 131 ? 13.389 3.321 -18.663 1.00 98.44 131 SER A O 1
ATOM 1059 N N . GLN A 1 132 ? 13.751 2.876 -16.490 1.00 98.56 132 GLN A N 1
ATOM 1060 C CA . GLN A 1 132 ? 15.014 2.167 -16.700 1.00 98.56 132 GLN A CA 1
ATOM 1061 C C . GLN A 1 132 ? 14.849 0.968 -17.634 1.00 98.56 132 GLN A C 1
ATO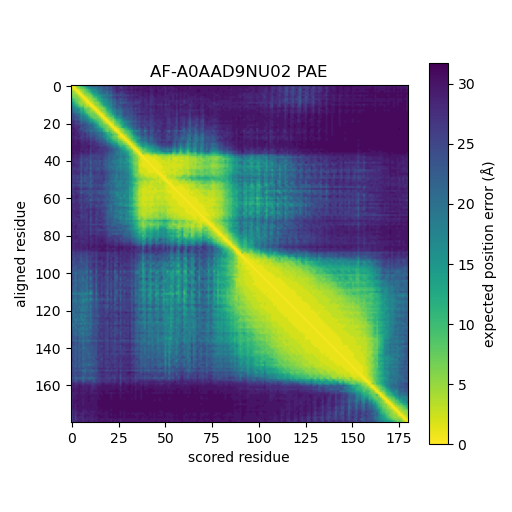M 1063 O O . GLN A 1 132 ? 15.704 0.702 -18.476 1.00 98.56 132 GLN A O 1
ATOM 1068 N N . ASN A 1 133 ? 13.745 0.231 -17.510 1.00 98.50 133 ASN A N 1
ATOM 1069 C CA . ASN A 1 133 ? 13.478 -0.906 -18.378 1.00 98.50 133 ASN A CA 1
ATOM 1070 C C . ASN A 1 133 ? 13.289 -0.464 -19.835 1.00 98.50 133 ASN A C 1
ATOM 1072 O O . ASN A 1 133 ? 13.844 -1.083 -20.741 1.00 98.50 133 ASN A O 1
ATOM 1076 N N . ASN A 1 134 ? 12.547 0.620 -20.058 1.00 98.44 134 ASN A N 1
ATOM 1077 C CA . ASN A 1 134 ? 12.346 1.172 -21.394 1.00 98.44 134 ASN A CA 1
ATOM 1078 C C . ASN A 1 134 ? 13.661 1.686 -21.993 1.00 98.44 134 ASN A C 1
ATOM 1080 O O . ASN A 1 134 ? 13.987 1.316 -23.116 1.00 98.44 134 ASN A O 1
ATOM 1084 N N . GLU A 1 135 ? 14.468 2.418 -21.224 1.00 98.50 135 GLU A N 1
ATOM 1085 C CA . GLU A 1 135 ? 15.796 2.873 -21.658 1.00 98.50 135 GLU A CA 1
ATOM 1086 C C . GLU A 1 135 ? 16.706 1.702 -22.059 1.00 98.50 135 GLU A C 1
ATOM 1088 O O . GLU A 1 135 ? 17.353 1.736 -23.107 1.00 98.50 135 GLU A O 1
ATOM 1093 N N . LEU A 1 136 ? 16.736 0.632 -21.259 1.00 98.56 136 LEU A N 1
ATOM 1094 C CA . LEU A 1 136 ? 17.519 -0.565 -21.574 1.00 98.56 136 LEU A CA 1
ATOM 1095 C C . LEU A 1 136 ? 17.001 -1.279 -22.829 1.00 98.56 136 LEU A C 1
ATOM 1097 O O . LEU A 1 136 ? 17.800 -1.737 -23.645 1.00 98.56 136 LEU A O 1
ATOM 1101 N N . ARG A 1 137 ? 15.679 -1.365 -23.017 1.00 98.38 137 ARG A N 1
ATOM 1102 C CA . ARG A 1 137 ? 15.083 -1.923 -24.243 1.00 98.38 137 ARG A CA 1
ATOM 1103 C C . ARG A 1 137 ? 15.461 -1.103 -25.472 1.00 98.38 137 ARG A C 1
ATOM 1105 O O . ARG A 1 137 ? 15.828 -1.687 -26.489 1.00 98.38 137 ARG A O 1
ATOM 1112 N N . ASP A 1 138 ? 15.434 0.221 -25.372 1.00 98.44 138 ASP A N 1
ATOM 1113 C CA . ASP A 1 138 ? 15.823 1.109 -26.467 1.00 98.44 138 ASP A CA 1
ATOM 1114 C C . ASP A 1 138 ? 17.306 0.947 -26.822 1.00 98.44 138 ASP A C 1
ATOM 1116 O O . ASP A 1 138 ? 17.661 0.885 -28.003 1.00 98.44 138 ASP A O 1
ATOM 1120 N N . GLN A 1 139 ? 18.173 0.794 -25.815 1.00 98.44 139 GLN A N 1
ATOM 1121 C CA . GLN A 1 139 ? 19.591 0.486 -26.020 1.00 98.44 139 GLN A CA 1
ATOM 1122 C C . GLN A 1 139 ? 19.789 -0.866 -26.709 1.00 98.44 139 GLN A C 1
ATOM 1124 O O . GLN A 1 139 ? 20.579 -0.955 -27.649 1.00 98.44 139 GLN A O 1
ATOM 1129 N N . ILE A 1 140 ? 19.049 -1.905 -26.302 1.00 98.44 140 ILE A N 1
ATOM 1130 C CA . ILE A 1 140 ? 19.078 -3.213 -26.972 1.00 98.44 140 ILE A CA 1
ATOM 1131 C C . ILE A 1 140 ? 18.697 -3.052 -28.445 1.00 98.44 140 ILE A C 1
ATOM 1133 O O . ILE A 1 140 ? 19.453 -3.473 -29.317 1.00 98.44 140 ILE A O 1
ATOM 1137 N N . LEU A 1 141 ? 17.585 -2.377 -28.741 1.00 98.38 141 LEU A N 1
ATOM 1138 C CA . LEU A 1 141 ? 17.133 -2.158 -30.117 1.00 98.38 141 LEU A CA 1
ATOM 1139 C C . LEU A 1 141 ? 18.129 -1.332 -30.943 1.00 98.38 141 LEU A C 1
ATOM 1141 O O . LEU A 1 141 ? 18.270 -1.545 -32.147 1.00 98.38 141 LEU A O 1
ATOM 1145 N N . ALA A 1 142 ? 18.811 -0.361 -30.336 1.00 98.19 142 ALA A N 1
ATOM 1146 C CA . ALA A 1 142 ? 19.863 0.404 -31.000 1.00 98.19 142 ALA A CA 1
ATOM 1147 C C . ALA A 1 142 ? 21.075 -0.476 -31.340 1.00 98.19 142 ALA A C 1
ATOM 1149 O O . ALA A 1 142 ? 21.542 -0.462 -32.479 1.00 98.19 142 ALA A O 1
ATOM 1150 N N . LEU A 1 143 ? 21.536 -1.287 -30.386 1.00 98.50 143 LEU A N 1
ATOM 1151 C CA . LEU A 1 143 ? 22.658 -2.205 -30.579 1.00 98.50 143 LEU A CA 1
ATOM 1152 C C . LEU A 1 143 ? 22.337 -3.309 -31.591 1.00 98.50 143 LEU A C 1
ATOM 1154 O O . LEU A 1 143 ? 23.191 -3.670 -32.396 1.00 98.50 143 LEU A O 1
ATOM 1158 N N . GLU A 1 144 ? 21.109 -3.828 -31.600 1.00 98.19 144 GLU A N 1
ATOM 1159 C CA . GLU A 1 144 ? 20.670 -4.813 -32.589 1.00 98.19 144 GLU A CA 1
ATOM 1160 C C . GLU A 1 144 ? 20.638 -4.236 -34.003 1.00 98.19 144 GLU A C 1
ATOM 1162 O O . GLU A 1 144 ? 21.067 -4.911 -34.941 1.00 98.19 144 GLU A O 1
ATOM 1167 N N . ARG A 1 145 ? 20.179 -2.988 -34.161 1.00 97.88 145 ARG A N 1
ATOM 1168 C CA . ARG A 1 145 ? 20.231 -2.279 -35.446 1.00 97.88 145 ARG A CA 1
ATOM 1169 C C . ARG A 1 145 ? 21.666 -2.108 -35.927 1.00 97.88 145 ARG A C 1
ATOM 1171 O O . ARG A 1 145 ? 21.947 -2.415 -37.081 1.00 97.88 145 ARG A O 1
ATOM 1178 N N . GLU A 1 146 ? 22.567 -1.681 -35.047 1.00 97.69 146 GLU A N 1
ATOM 1179 C CA . GLU A 1 146 ? 23.972 -1.493 -35.409 1.00 97.69 146 GLU A CA 1
ATOM 1180 C C . GLU A 1 146 ? 24.651 -2.822 -35.757 1.00 97.69 146 GLU A C 1
ATOM 1182 O O . GLU A 1 146 ? 25.309 -2.935 -36.789 1.00 97.69 146 GLU A O 1
ATOM 1187 N N . ARG A 1 147 ? 24.412 -3.874 -34.966 1.00 98.00 147 ARG A N 1
ATOM 1188 C CA . ARG A 1 147 ? 24.882 -5.229 -35.279 1.00 98.00 147 ARG A CA 1
ATOM 1189 C C . ARG A 1 147 ? 24.388 -5.682 -36.651 1.00 98.00 147 ARG A C 1
ATOM 1191 O O . ARG A 1 147 ? 25.181 -6.205 -37.426 1.00 98.00 147 ARG A O 1
ATOM 1198 N N . ASN A 1 148 ? 23.098 -5.512 -36.945 1.00 97.31 148 ASN A N 1
ATOM 1199 C CA . ASN A 1 148 ? 22.523 -5.933 -38.222 1.00 97.31 148 ASN A CA 1
ATOM 1200 C C . ASN A 1 148 ? 23.142 -5.161 -39.390 1.00 97.31 148 ASN A C 1
ATOM 1202 O O . ASN A 1 148 ? 23.558 -5.785 -40.357 1.00 97.31 148 ASN A O 1
ATOM 1206 N N . ARG A 1 149 ? 23.307 -3.840 -39.258 1.00 96.38 149 ARG A N 1
ATOM 1207 C CA . ARG A 1 149 ? 23.996 -3.009 -40.253 1.00 96.38 149 ARG A CA 1
ATOM 1208 C C . ARG A 1 149 ? 25.425 -3.490 -40.508 1.00 96.38 149 ARG A C 1
ATOM 1210 O O . ARG A 1 149 ? 25.837 -3.628 -41.655 1.00 96.38 149 ARG A O 1
ATOM 1217 N N . LEU A 1 150 ? 26.189 -3.758 -39.449 1.00 95.88 150 LEU A N 1
ATOM 1218 C CA . LEU A 1 150 ? 27.556 -4.271 -39.573 1.00 95.88 150 LEU A CA 1
ATOM 1219 C C . LEU A 1 150 ? 27.581 -5.663 -40.215 1.00 95.88 150 LEU A C 1
ATOM 1221 O O . LEU A 1 150 ? 28.449 -5.943 -41.038 1.00 95.88 150 LEU A O 1
ATOM 1225 N N . HIS A 1 151 ? 26.622 -6.523 -39.872 1.00 95.12 151 HIS A N 1
ATOM 1226 C CA . HIS A 1 151 ? 26.456 -7.833 -40.497 1.00 95.12 151 HIS A CA 1
ATOM 1227 C C . HIS A 1 151 ? 26.110 -7.732 -41.985 1.00 95.12 151 HIS A C 1
ATOM 1229 O O . HIS A 1 151 ? 26.637 -8.523 -42.763 1.00 95.12 151 HIS A O 1
ATOM 1235 N N . GLU A 1 152 ? 25.261 -6.788 -42.390 1.00 94.12 152 GLU A N 1
ATOM 1236 C CA . GLU A 1 152 ? 24.930 -6.523 -43.795 1.00 94.12 152 GLU A CA 1
ATOM 1237 C C . GLU A 1 152 ? 26.180 -6.090 -44.564 1.00 94.12 152 GLU A C 1
ATOM 1239 O O . GLU A 1 152 ? 26.567 -6.764 -45.514 1.00 94.12 152 GLU A O 1
ATOM 1244 N N . VAL A 1 153 ? 26.898 -5.070 -44.076 1.00 92.56 153 VAL A N 1
ATOM 1245 C CA . VAL A 1 153 ? 28.157 -4.597 -44.687 1.00 92.56 153 VAL A CA 1
ATOM 1246 C C . VAL A 1 153 ? 29.191 -5.722 -44.789 1.00 92.56 153 VAL A C 1
ATOM 1248 O O . VAL A 1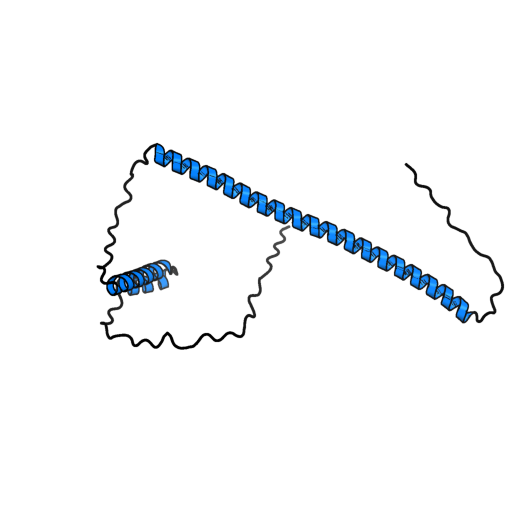 153 ? 29.865 -5.871 -45.810 1.00 92.56 153 VAL A O 1
ATOM 1251 N N . PHE A 1 154 ? 29.325 -6.533 -43.738 1.00 92.00 154 PHE A N 1
ATOM 1252 C CA . PHE A 1 154 ? 30.228 -7.678 -43.747 1.00 92.00 154 PHE A CA 1
ATOM 1253 C C . PHE A 1 154 ? 29.799 -8.734 -44.773 1.00 92.00 154 PHE A C 1
ATOM 1255 O O . PHE A 1 154 ? 30.634 -9.240 -45.523 1.00 92.00 154 PHE A O 1
ATOM 1262 N N . SER A 1 155 ? 28.505 -9.048 -44.834 1.00 90.50 155 SER A N 1
ATOM 1263 C CA . SER A 1 155 ? 27.955 -10.022 -45.778 1.00 90.50 155 SER A CA 1
ATOM 1264 C C . SER A 1 155 ? 28.154 -9.564 -47.221 1.00 90.50 155 SER A C 1
ATOM 1266 O O . SER A 1 155 ? 28.622 -10.354 -48.038 1.00 90.50 155 SER A O 1
ATOM 1268 N N . ASP A 1 156 ? 27.908 -8.288 -47.519 1.00 86.31 156 ASP A N 1
ATOM 1269 C CA . ASP A 1 156 ? 28.140 -7.693 -48.838 1.00 86.31 156 ASP A CA 1
ATOM 1270 C C . ASP A 1 156 ? 29.616 -7.802 -49.251 1.00 86.31 156 ASP A C 1
ATOM 1272 O O . ASP A 1 156 ? 29.927 -8.188 -50.381 1.00 86.31 156 ASP A O 1
ATOM 1276 N N . HIS A 1 157 ? 30.547 -7.552 -48.323 1.00 83.44 157 HIS A N 1
ATOM 1277 C CA . HIS A 1 157 ? 31.982 -7.723 -48.566 1.00 83.44 157 HIS A CA 1
ATOM 1278 C C . HIS A 1 157 ? 32.378 -9.177 -48.856 1.00 83.44 157 HIS A C 1
ATOM 1280 O O . HIS A 1 157 ? 33.187 -9.423 -49.755 1.00 83.44 157 HIS A O 1
ATOM 1286 N N . VAL A 1 158 ? 31.823 -10.142 -48.116 1.00 80.88 158 VAL A N 1
ATOM 1287 C CA . VAL A 1 158 ? 32.098 -11.575 -48.317 1.00 80.88 158 VAL A CA 1
ATOM 1288 C C . VAL A 1 158 ? 31.505 -12.066 -49.641 1.00 80.88 158 VAL A C 1
ATOM 1290 O O . VAL A 1 158 ? 32.169 -12.800 -50.374 1.00 80.88 158 VAL A O 1
ATOM 1293 N N . VAL A 1 159 ? 30.293 -11.624 -49.988 1.00 74.06 159 VAL A N 1
ATOM 1294 C CA . VAL A 1 159 ? 29.613 -11.962 -51.249 1.00 74.06 159 VAL A CA 1
ATOM 1295 C C . VAL A 1 159 ? 30.309 -11.321 -52.458 1.00 74.06 159 VAL A C 1
ATOM 1297 O O . VAL A 1 159 ? 30.370 -11.936 -53.520 1.00 74.06 159 VAL A O 1
ATOM 1300 N N . CYS A 1 160 ? 30.923 -10.143 -52.297 1.00 63.59 160 CYS A N 1
ATOM 1301 C CA . CYS A 1 160 ? 31.743 -9.482 -53.323 1.00 63.59 160 CYS A CA 1
ATOM 1302 C C . CYS A 1 160 ? 33.096 -10.188 -53.597 1.00 63.59 160 CYS A C 1
ATOM 1304 O O . CYS A 1 160 ? 33.835 -9.791 -54.503 1.00 63.59 160 CYS A O 1
ATOM 1306 N N . GLY A 1 161 ? 33.444 -11.248 -52.850 1.00 56.75 161 GLY A N 1
ATOM 1307 C CA . GLY A 1 161 ? 34.483 -12.210 -53.240 1.00 56.75 161 GLY A CA 1
ATOM 1308 C C . GLY A 1 161 ? 35.854 -11.603 -53.566 1.00 56.75 161 GLY A C 1
ATOM 1309 O O . GLY A 1 161 ? 36.511 -12.048 -54.503 1.00 56.75 161 GLY A O 1
ATOM 1310 N N . GLY A 1 162 ? 36.281 -10.561 -52.845 1.00 57.03 162 GLY A N 1
ATOM 1311 C CA . GLY A 1 162 ? 37.606 -9.954 -53.023 1.00 57.03 162 GL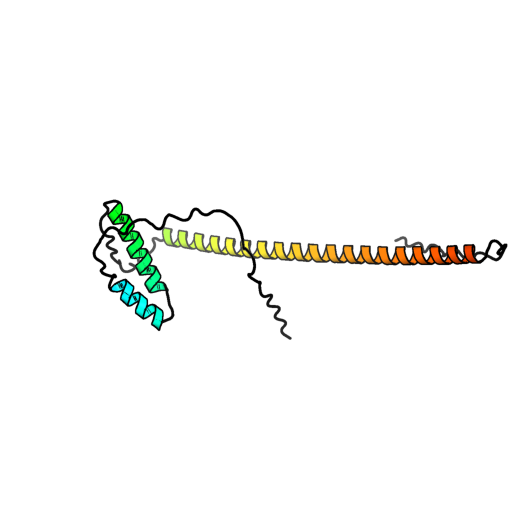Y A CA 1
ATOM 1312 C C . GLY A 1 162 ? 37.817 -9.168 -54.326 1.00 57.03 162 GLY A C 1
ATOM 1313 O O . GLY A 1 162 ? 38.949 -8.787 -54.610 1.00 57.03 162 GLY A O 1
ATOM 1314 N N . SER A 1 163 ? 36.766 -8.892 -55.109 1.00 56.03 163 SER A N 1
ATOM 1315 C CA . SER A 1 163 ? 36.885 -8.136 -56.369 1.00 56.03 163 SER A CA 1
ATOM 1316 C C . SER A 1 163 ? 36.637 -6.626 -56.230 1.00 56.03 163 SER A C 1
ATOM 1318 O O . SER A 1 163 ? 36.912 -5.879 -57.169 1.00 56.03 163 SER A O 1
ATOM 1320 N N . CYS A 1 164 ? 36.135 -6.142 -55.093 1.00 50.25 164 CYS A N 1
ATOM 1321 C CA . CYS A 1 164 ? 35.894 -4.716 -54.859 1.00 50.25 164 CYS A CA 1
ATOM 1322 C C . CYS A 1 164 ? 37.155 -4.022 -54.315 1.00 50.25 164 CYS A C 1
ATOM 1324 O O . CYS A 1 164 ? 37.231 -3.619 -53.156 1.00 50.25 164 CYS A O 1
ATOM 1326 N N . ALA A 1 165 ? 38.163 -3.870 -55.175 1.00 56.19 165 ALA A N 1
ATOM 1327 C CA . ALA A 1 165 ? 39.164 -2.830 -54.993 1.00 56.19 165 ALA A CA 1
ATOM 1328 C C . ALA A 1 165 ? 38.583 -1.502 -55.503 1.00 56.19 165 ALA A C 1
ATOM 1330 O O . ALA A 1 165 ? 38.233 -1.384 -56.674 1.00 56.19 165 ALA A O 1
ATOM 1331 N N . SER A 1 166 ? 38.544 -0.506 -54.616 1.00 66.00 166 SER A N 1
ATOM 1332 C CA . SER A 1 166 ? 38.222 0.909 -54.854 1.00 66.00 166 SER A CA 1
ATOM 1333 C C . SER A 1 166 ? 36.763 1.257 -55.181 1.00 66.00 166 SER A C 1
ATOM 1335 O O . SER A 1 166 ? 36.246 0.906 -56.235 1.00 66.00 166 SER A O 1
ATOM 1337 N N . SER A 1 167 ? 36.129 2.023 -54.284 1.00 52.31 167 SER A N 1
ATOM 1338 C CA . SER A 1 167 ? 35.415 3.278 -54.590 1.00 52.31 167 SER A CA 1
ATOM 1339 C C . SER A 1 167 ? 34.880 3.908 -53.296 1.00 52.31 167 SER A C 1
ATOM 1341 O O . SER A 1 167 ? 33.890 3.454 -52.740 1.00 52.31 167 SER A O 1
ATOM 1343 N N . THR A 1 168 ? 35.580 4.956 -52.851 1.00 53.19 168 THR A N 1
ATOM 1344 C CA . THR A 1 168 ? 35.079 6.137 -52.114 1.00 53.19 168 THR A CA 1
ATOM 1345 C C . THR A 1 168 ? 34.296 5.940 -50.809 1.00 53.19 168 THR A C 1
ATOM 1347 O O . THR A 1 168 ? 33.119 5.593 -50.800 1.00 53.19 168 THR A O 1
ATOM 1350 N N . ALA A 1 169 ? 34.950 6.308 -49.705 1.00 54.12 169 ALA A N 1
ATOM 1351 C CA . ALA A 1 169 ? 34.327 6.600 -48.418 1.00 54.12 169 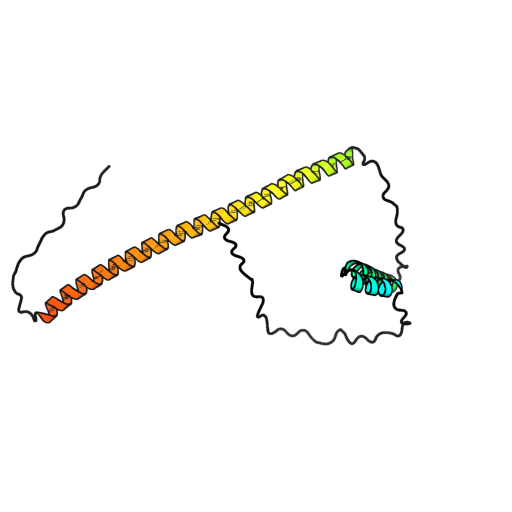ALA A CA 1
ATOM 1352 C C . ALA A 1 169 ? 33.359 7.798 -48.515 1.00 54.12 169 ALA A C 1
ATOM 1354 O O . ALA A 1 169 ? 33.752 8.817 -49.090 1.00 54.12 169 ALA A O 1
ATOM 1355 N N . PRO A 1 170 ? 32.159 7.728 -47.908 1.00 54.81 170 PRO A N 1
ATOM 1356 C CA . PRO A 1 170 ? 31.386 8.913 -47.585 1.00 54.81 170 PRO A CA 1
ATOM 1357 C C . PRO A 1 170 ? 31.419 9.215 -46.078 1.00 54.81 170 PRO A C 1
ATOM 1359 O O . PRO A 1 170 ? 31.098 8.374 -45.240 1.00 54.81 170 PRO A O 1
ATOM 1362 N N . ASP A 1 171 ? 31.843 10.448 -45.813 1.00 51.16 171 ASP A N 1
ATOM 1363 C CA . ASP A 1 171 ? 31.457 11.390 -44.760 1.00 51.16 171 ASP A CA 1
ATOM 1364 C C . ASP A 1 171 ? 31.246 10.914 -43.316 1.00 51.16 171 ASP A C 1
ATOM 1366 O O . ASP A 1 171 ? 30.226 10.345 -42.923 1.00 51.16 171 ASP A O 1
ATOM 1370 N N . SER A 1 172 ? 32.207 11.330 -42.487 1.00 52.50 172 SER A N 1
ATOM 1371 C CA . SER A 1 172 ? 32.048 11.565 -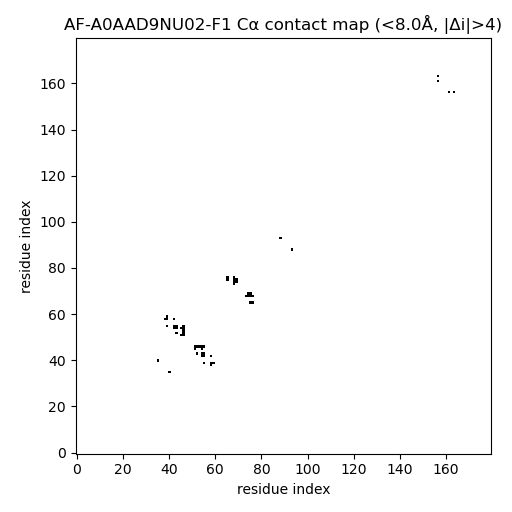41.054 1.00 52.50 172 SER A CA 1
ATOM 1372 C C . SER A 1 172 ? 30.876 12.519 -40.778 1.00 52.50 172 SER A C 1
ATOM 1374 O O . SER A 1 172 ? 30.863 13.617 -41.337 1.00 52.50 172 SER A O 1
ATOM 1376 N N . PRO A 1 173 ? 29.939 12.193 -39.872 1.00 57.62 173 PRO A N 1
ATOM 1377 C CA . PRO A 1 173 ? 29.014 13.193 -39.367 1.00 57.62 173 PRO A CA 1
ATOM 1378 C C . PRO A 1 173 ? 29.743 14.117 -38.383 1.00 57.62 173 PRO A C 1
ATOM 1380 O O . PRO A 1 173 ? 30.396 13.659 -37.442 1.00 57.62 173 PRO A O 1
ATOM 1383 N N . GLU A 1 174 ? 29.629 15.422 -38.634 1.00 48.91 174 GLU A N 1
ATOM 1384 C CA . GLU A 1 174 ? 30.039 16.495 -37.733 1.00 48.91 174 GLU A CA 1
ATOM 1385 C C . GLU A 1 174 ? 29.520 16.257 -36.312 1.00 48.91 174 GLU A C 1
ATOM 1387 O O . GLU A 1 174 ? 28.339 16.003 -36.065 1.00 48.91 174 GLU A O 1
ATOM 1392 N N . VAL A 1 175 ? 30.443 16.385 -35.368 1.00 50.31 175 VAL A N 1
ATOM 1393 C CA . VAL A 1 175 ? 30.169 16.530 -33.947 1.00 50.31 175 VAL A CA 1
ATOM 1394 C C . VAL A 1 175 ? 29.358 17.811 -33.725 1.00 50.31 175 VAL A C 1
ATOM 1396 O O . VAL A 1 175 ? 29.862 18.915 -33.906 1.00 50.31 175 VAL A O 1
ATOM 1399 N N . MET A 1 176 ? 28.090 17.683 -33.333 1.00 57.75 176 MET A N 1
ATOM 1400 C CA . MET A 1 176 ? 27.368 18.803 -32.728 1.00 57.75 176 MET A CA 1
ATOM 1401 C C . MET A 1 176 ? 27.806 18.924 -31.269 1.00 57.75 176 MET A C 1
ATOM 1403 O O . MET A 1 176 ? 27.359 18.166 -30.408 1.00 57.75 176 MET A O 1
ATOM 1407 N N . ASP A 1 177 ? 28.697 19.882 -31.018 1.00 50.41 177 ASP A N 1
ATOM 1408 C CA . ASP A 1 177 ? 28.971 20.427 -29.691 1.00 50.41 177 ASP A CA 1
ATOM 1409 C C . ASP A 1 177 ? 27.677 21.014 -29.104 1.00 50.41 177 ASP A C 1
ATOM 1411 O O . ASP A 1 177 ? 27.087 21.943 -29.656 1.00 50.41 177 ASP A O 1
ATOM 1415 N N . LEU A 1 178 ? 27.254 20.494 -27.952 1.00 48.94 178 LEU A N 1
ATOM 1416 C CA . LEU A 1 178 ? 26.293 21.154 -27.071 1.00 48.94 178 LEU A CA 1
ATOM 1417 C C . LEU A 1 178 ? 26.983 21.431 -25.737 1.00 48.94 178 LEU A C 1
ATOM 1419 O O . LEU A 1 178 ? 26.892 20.655 -24.786 1.00 48.94 178 LEU A O 1
ATOM 1423 N N . THR A 1 179 ? 27.693 22.555 -25.688 1.00 60.53 179 THR A N 1
ATOM 1424 C CA . THR A 1 179 ? 28.104 23.202 -24.442 1.00 60.53 179 THR A CA 1
ATOM 1425 C C . THR A 1 179 ? 27.155 24.349 -24.098 1.00 60.53 179 THR A C 1
ATOM 1427 O O . THR A 1 179 ? 26.933 25.220 -24.939 1.00 60.53 179 THR A O 1
ATOM 1430 N N . SER A 1 180 ? 26.751 24.354 -22.820 1.00 56.25 180 SER A N 1
ATOM 1431 C CA . SER A 1 180 ? 26.081 25.400 -22.018 1.00 56.25 180 SER A CA 1
ATOM 1432 C C . SER A 1 180 ? 24.563 25.530 -22.098 1.00 56.25 180 SER A C 1
ATOM 1434 O O . SER A 1 180 ? 24.025 25.963 -23.135 1.00 56.25 180 SER A O 1
#

Secondary structure (DSSP, 8-state):
---------------------S-SS------------HHHHHHHHHHHHHS--HHHHHHHHHHHHHHHHHHTTPPP--------------HHHHHHHHHHHHHHHHHHHHHHHHHHHHHHHHHHHHHHHHHHHHHHHHHHHHHHHHHHHHHHHHHHHHHTTT---------PPP------

InterPro domains:
  IPR000837 AP-1 transcription factor [PR00042] (87-103)
  IPR000837 AP-1 transcription factor [PR00042] (104-120)
  IPR000837 AP-1 transcription factor [PR00042] (122-143)
  IPR000837 AP-1 transcription factor [PTHR23351] (52-172)
  IPR004827 Basic-leucine zipper domain [PF07716] (94-146)
  IPR004827 Basic-leucine zipper domain [PS50217] (94-157)
  IPR004827 Basic-leucine zipper domain [SM00338] (92-156)
  IPR046347 Basic-leucine zipper domain superfamily [SSF57959] (96-153)

Radius of gyration: 39.34 Å; Cα conta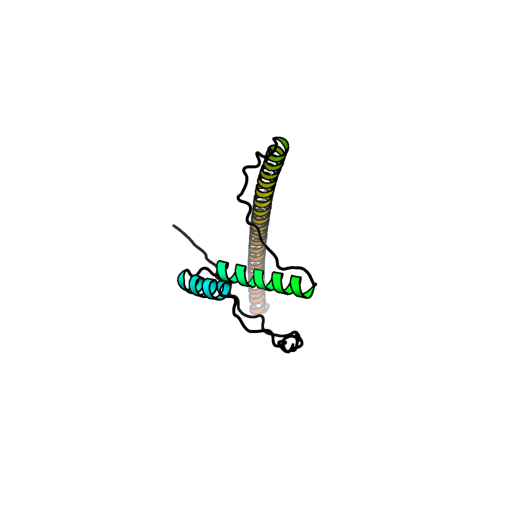cts (8 Å, |Δi|>4): 29; chains: 1; bounding box: 74×67×98 Å

Solvent-accessible surface area (backbone atoms only — not comparable to full-atom values): 11538 Å² total; per-residue (Å²): 137,89,84,84,84,81,80,80,79,82,91,75,86,87,75,87,86,77,92,72,82,89,75,83,77,88,63,82,80,74,93,66,84,90,67,78,54,68,64,44,56,51,24,46,59,48,19,70,72,70,73,45,59,65,54,36,56,52,42,55,51,49,51,53,52,43,54,55,32,48,76,69,75,39,75,80,80,80,80,79,84,72,74,87,70,84,70,74,64,50,72,68,54,48,50,53,51,48,54,52,50,53,51,49,52,51,51,52,51,51,52,53,47,55,52,48,55,52,48,56,50,52,50,50,51,49,54,51,52,52,52,54,51,50,55,51,50,51,51,49,56,49,51,52,50,51,51,49,52,52,50,50,58,50,49,53,53,60,74,49,66,84,68,81,74,84,81,82,90,82,79,85,80,79,83,81,83,84,82,136

Sequence (180 aa):
MTRSDNRTIDHRSIAETGDIATSRYDRPMASGSGRMDAKLAYAAVRALQDGNLTPIIKEELRLTIQSKRLKKGQDELSVTFREPSEERLTEDEAERRRRRRENNKLAAQKCRAKRRDRAEALEREVDILESQNNELRDQILALERERNRLHEVFSDHVVCGGSCASSTAPDSPEVMDLTS